Protein AF-A0A1G1EBN2-F1 (afdb_monomer_lite)

Radius of gyration: 21.03 Å; chains: 1; bounding box: 58×49×55 Å

Secondary structure (DSSP, 8-state):
-PPPHHHHHHHHHHHTTSHHHHHHHHHHHHHHHHHHHHTT-HHHHHHHHHHHHHHHHT--HHHH-TT-TTHHHHHHTHHHHHHHHHHHHHSHHHHHHHHHHHHH--BHHHHHHHHHHHHHHGGGSTT--THHHHHHHHHHHHHHHTGGGSBS-HHHHHHHHHHHHHHHHHTT-HHHHHTT---HHHHHHHHSHHHHHH-PPPHHHHHHHHHHHHHHHHHT---HHHHGGGGT-SHHHHHHHHHTTTHHHHHHHHTHHHHHHHHHHHHHHH--SHHHHHHHHHHHHHHHHHHHHHHHSPP--TT---TTTS-HHHHTTSSSSS--

pLDDT: mean 85.28, std 15.58, range [31.72, 97.62]

Sequence (324 aa):
MPLSLDEYYRSGHLYLESERGREEVFTLLAKELETSLKENRWRKALWVADNIYDFVKKSNLIYANFDLPNLSGLRQESDEIKKSALKFLGEKDNIKLFKKAIVRMDKASYKSRVFLILIKYLPEIEGLPLVHFTDLYLMIFNTLYFLDKTEGAEVERFDLGDMLVRASLRYDCREMCASFLSDRKLKDLLDSEEYRYRFTPYREYGSKLVKALDNMDKKNKPEVAVLTPFVFTDMLFYLIDERFEGRLRKGLIEGKEKILLHIRERVDGLFEGDDKELLKEMISFRISTRIDELAKSKPFGPGYSVAKELPFQFQNQRIENLKD

Structure (mmCIF, N/CA/C/O backbone):
data_AF-A0A1G1EBN2-F1
#
_entry.id   AF-A0A1G1EBN2-F1
#
loop_
_atom_site.group_PDB
_atom_site.id
_atom_site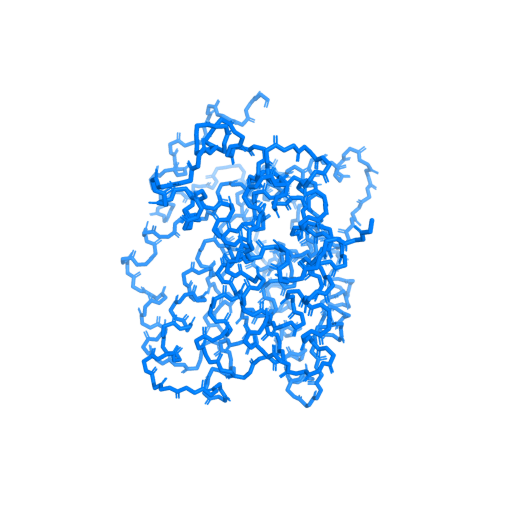.type_symbol
_atom_site.label_atom_id
_atom_site.label_alt_id
_atom_site.label_comp_id
_atom_site.label_asym_id
_atom_site.label_entity_id
_atom_site.label_seq_id
_atom_site.pdbx_PDB_ins_code
_atom_site.Cartn_x
_atom_site.Cartn_y
_atom_site.Cartn_z
_atom_site.occupancy
_atom_site.B_iso_or_equiv
_atom_site.auth_seq_id
_atom_site.auth_comp_id
_atom_site.auth_asym_id
_atom_site.auth_atom_id
_atom_site.pdbx_PDB_model_num
ATOM 1 N N . MET A 1 1 ? -13.709 -5.575 31.280 1.00 53.81 1 MET A N 1
ATOM 2 C CA . MET A 1 1 ? -13.340 -6.856 30.641 1.00 53.81 1 MET A CA 1
ATOM 3 C C . MET A 1 1 ? -13.152 -6.531 29.165 1.00 53.81 1 MET A C 1
ATOM 5 O O . MET A 1 1 ? -13.966 -5.757 28.685 1.00 53.81 1 MET A O 1
ATOM 9 N N . PRO A 1 2 ? -12.073 -6.957 28.489 1.00 76.31 2 PRO A N 1
ATOM 10 C CA . PRO A 1 2 ? -11.882 -6.611 27.078 1.00 76.31 2 PRO A CA 1
ATOM 11 C C . PRO A 1 2 ? -13.017 -7.191 26.219 1.00 76.31 2 PRO A C 1
ATOM 13 O O . PRO A 1 2 ? -13.409 -8.336 26.450 1.00 76.31 2 PRO A O 1
ATOM 16 N N . LEU A 1 3 ? -13.513 -6.404 25.256 1.00 88.19 3 LEU A N 1
ATOM 17 C CA . LEU A 1 3 ? -14.599 -6.768 24.339 1.00 88.19 3 LEU A CA 1
ATOM 18 C C . LEU A 1 3 ? -14.334 -8.127 23.670 1.00 88.19 3 LEU A C 1
ATOM 20 O O . LEU A 1 3 ? -13.266 -8.349 23.094 1.00 88.19 3 LEU A O 1
ATOM 24 N N . SER A 1 4 ? -15.304 -9.040 23.747 1.00 90.81 4 SER A N 1
ATOM 25 C CA . SER A 1 4 ? -15.231 -10.350 23.083 1.00 90.81 4 SER A CA 1
ATOM 26 C C . SER A 1 4 ? -15.837 -10.320 21.675 1.00 90.81 4 SER A C 1
ATOM 28 O O . SER A 1 4 ? -16.601 -9.419 21.337 1.00 90.81 4 SER A O 1
ATOM 30 N N . LEU A 1 5 ? -15.536 -11.326 20.846 1.00 88.75 5 LEU A N 1
ATOM 31 C CA . LEU A 1 5 ? -16.102 -11.423 19.496 1.00 88.75 5 LEU A CA 1
ATOM 32 C C . LEU A 1 5 ? -17.633 -11.606 19.513 1.00 88.75 5 LEU A C 1
ATOM 34 O O . LEU A 1 5 ? -18.336 -10.983 18.722 1.00 88.75 5 LEU A O 1
ATOM 38 N N . ASP A 1 6 ? -18.155 -12.415 20.438 1.00 88.69 6 ASP A N 1
ATOM 39 C CA . ASP A 1 6 ? -19.601 -12.623 20.594 1.00 88.69 6 ASP A CA 1
ATOM 40 C C . ASP A 1 6 ? -20.313 -11.339 21.033 1.00 88.69 6 ASP A C 1
ATOM 42 O O . ASP A 1 6 ? -21.408 -11.029 20.561 1.00 88.69 6 ASP A O 1
ATOM 46 N N . GLU A 1 7 ? -19.681 -10.575 21.922 1.00 88.25 7 GLU A N 1
ATOM 47 C CA . GLU A 1 7 ? -20.184 -9.277 22.361 1.00 88.25 7 GLU A CA 1
ATOM 48 C C . GLU A 1 7 ? -20.138 -8.257 21.223 1.00 88.25 7 GLU A C 1
ATOM 50 O O . GLU A 1 7 ? -21.136 -7.592 20.965 1.00 88.25 7 GLU A O 1
ATOM 55 N N . TYR A 1 8 ? -19.053 -8.223 20.445 1.00 89.38 8 TYR A N 1
ATOM 56 C CA . TYR A 1 8 ? -18.962 -7.389 19.250 1.00 89.38 8 TYR A CA 1
ATOM 57 C C . TYR A 1 8 ? -20.113 -7.648 18.264 1.00 89.38 8 TYR A C 1
ATOM 59 O O . TYR A 1 8 ? -20.739 -6.697 17.795 1.00 89.38 8 TYR A O 1
ATOM 67 N N . TYR A 1 9 ? -20.456 -8.910 17.985 1.00 86.44 9 TYR A N 1
ATOM 68 C CA . TYR A 1 9 ? -21.572 -9.225 17.084 1.00 86.44 9 TYR A CA 1
ATOM 69 C C . TYR A 1 9 ? -22.938 -8.779 17.616 1.00 86.44 9 TYR A C 1
ATOM 71 O O . TYR A 1 9 ? -23.820 -8.452 16.824 1.00 86.44 9 TYR A O 1
ATOM 79 N N . ARG A 1 10 ? -23.133 -8.765 18.939 1.00 84.88 10 ARG A N 1
ATOM 80 C CA . ARG A 1 10 ? -24.409 -8.378 19.561 1.00 84.88 10 ARG A CA 1
ATOM 81 C C . ARG A 1 10 ? -24.541 -6.871 19.743 1.00 84.88 10 ARG A C 1
ATOM 83 O O . ARG A 1 10 ? -25.612 -6.322 19.505 1.00 84.88 10 ARG A O 1
ATOM 90 N N . SER A 1 11 ? -23.475 -6.210 20.182 1.00 87.56 11 SER A N 1
ATOM 91 C CA . SER A 1 11 ? -23.517 -4.836 20.688 1.00 87.56 11 SER A CA 1
ATOM 92 C C . SER A 1 11 ? -22.392 -3.942 20.172 1.00 87.56 11 SER A C 1
ATOM 94 O O . SER A 1 11 ? -22.315 -2.793 20.590 1.00 87.56 11 SER A O 1
ATOM 96 N N . GLY A 1 12 ? -21.553 -4.388 19.229 1.00 86.75 12 GLY A N 1
ATOM 97 C CA . GLY A 1 12 ? -20.431 -3.593 18.706 1.00 86.75 12 GLY A CA 1
ATOM 98 C C . GLY A 1 12 ? -20.841 -2.223 18.149 1.00 86.75 12 GLY A C 1
ATOM 99 O O . GLY A 1 12 ? -20.082 -1.263 18.244 1.00 86.75 12 GLY A O 1
ATOM 100 N N . HIS A 1 13 ? -22.075 -2.098 17.658 1.00 86.44 13 HIS A N 1
ATOM 101 C CA . HIS A 1 13 ? -22.666 -0.834 17.222 1.00 86.44 13 HIS A CA 1
ATOM 102 C C . HIS A 1 13 ? -22.830 0.200 18.355 1.00 86.44 13 HIS A C 1
ATOM 104 O O . HIS A 1 13 ? -22.785 1.390 18.079 1.00 86.44 13 HIS A O 1
ATOM 110 N N . LEU A 1 14 ? -22.975 -0.213 19.618 1.00 88.25 14 LEU A N 1
ATOM 111 C CA . LEU A 1 14 ? -23.018 0.698 20.773 1.00 88.25 14 LEU A CA 1
ATOM 112 C C . LEU A 1 14 ? -21.621 1.232 21.119 1.00 88.25 14 LEU A C 1
ATOM 114 O O . LEU A 1 14 ? -21.454 2.385 21.502 1.00 88.25 14 LEU A O 1
ATOM 118 N N . TYR A 1 15 ? -20.589 0.402 20.949 1.00 91.19 15 TYR A N 1
ATOM 119 C CA . TYR A 1 15 ? -19.207 0.781 21.255 1.00 91.19 15 TYR A CA 1
ATOM 120 C C . TYR A 1 15 ? -18.692 1.872 20.312 1.00 91.19 15 TYR A C 1
ATOM 122 O O . TYR A 1 15 ? -17.930 2.744 20.721 1.00 91.19 15 TYR A O 1
ATOM 130 N N . LEU A 1 16 ? -19.131 1.861 19.054 1.00 91.00 16 LEU A N 1
ATOM 131 C CA . LEU A 1 16 ? -18.669 2.813 18.044 1.00 91.00 16 LEU A CA 1
ATOM 132 C C . LEU A 1 16 ? -19.100 4.269 18.307 1.00 91.00 16 LEU A C 1
ATOM 134 O O . LEU A 1 16 ? -18.482 5.182 17.756 1.00 91.00 16 LEU A O 1
ATOM 138 N N . GLU A 1 17 ? -20.099 4.495 19.164 1.00 89.56 17 GLU A N 1
ATOM 139 C CA . GLU A 1 17 ? -20.633 5.829 19.484 1.00 89.56 17 GLU A CA 1
ATOM 140 C C . GLU A 1 17 ? -19.744 6.660 20.413 1.00 89.56 17 GLU A C 1
ATOM 142 O O . GLU A 1 17 ? -19.990 7.845 20.613 1.00 89.56 17 GLU A O 1
ATOM 147 N N . SER A 1 18 ? -18.713 6.057 21.001 1.00 91.44 18 SER A N 1
ATOM 148 C CA . SER A 1 18 ? -17.795 6.758 21.899 1.00 91.44 18 SER A CA 1
ATOM 149 C C . SER A 1 18 ? -16.348 6.464 21.538 1.00 91.44 18 SER A C 1
ATOM 151 O O . SER A 1 18 ? -16.028 5.388 21.039 1.00 91.44 18 SER A O 1
ATOM 153 N N . GLU A 1 19 ? -15.448 7.400 21.835 1.00 93.50 19 GLU A N 1
ATOM 154 C CA . GLU A 1 19 ? -14.011 7.218 21.606 1.00 93.50 19 GLU A CA 1
ATOM 155 C C . GLU A 1 19 ? -13.473 5.970 22.318 1.00 93.50 19 GLU A C 1
ATOM 157 O O . GLU A 1 19 ? -12.873 5.105 21.682 1.00 93.50 19 GLU A O 1
ATOM 162 N N . ARG A 1 20 ? -13.783 5.815 23.610 1.00 93.88 20 ARG A N 1
ATOM 163 C CA . ARG A 1 20 ? -13.371 4.647 24.397 1.00 93.88 20 ARG A CA 1
ATOM 164 C C . ARG A 1 20 ? -13.920 3.338 23.827 1.00 93.88 20 ARG A C 1
ATOM 166 O O . ARG A 1 20 ? -13.199 2.349 23.756 1.00 93.88 20 ARG A O 1
ATOM 173 N N . GLY A 1 21 ? -15.186 3.308 23.413 1.00 94.00 21 GLY A N 1
ATOM 174 C CA . GLY A 1 21 ? -15.759 2.097 22.832 1.00 94.00 21 GLY A CA 1
ATOM 175 C C . GLY A 1 21 ? -15.137 1.756 21.473 1.00 94.00 21 GLY A C 1
ATOM 176 O O . GLY A 1 21 ? -14.858 0.586 21.206 1.00 94.00 21 GLY A O 1
ATOM 177 N N . ARG A 1 22 ? -14.812 2.761 20.647 1.00 94.19 22 ARG A N 1
ATOM 178 C CA . ARG A 1 22 ? -14.037 2.570 19.413 1.00 94.19 22 ARG A CA 1
ATOM 179 C C . ARG A 1 22 ? -12.676 1.941 19.703 1.00 94.19 22 ARG A C 1
ATOM 181 O O . ARG A 1 22 ? -12.311 0.983 19.028 1.00 94.19 22 ARG A O 1
ATOM 188 N N . GLU A 1 23 ? -11.948 2.418 20.711 1.00 95.06 23 GLU A N 1
ATOM 189 C CA . GLU A 1 23 ? -10.664 1.826 21.118 1.00 95.06 23 GLU A CA 1
ATOM 190 C C . GLU A 1 23 ? -10.797 0.343 21.494 1.00 95.06 23 GLU A C 1
ATOM 192 O O . GLU A 1 23 ? -9.965 -0.474 21.089 1.00 95.06 23 GLU A O 1
ATOM 197 N N . GLU A 1 24 ? -11.864 -0.035 22.202 1.00 95.00 24 GLU A N 1
ATOM 198 C CA . GLU A 1 24 ? -12.140 -1.438 22.540 1.00 95.00 24 GLU A CA 1
ATOM 199 C C . GLU A 1 24 ? -12.406 -2.291 21.287 1.00 95.00 24 GLU A C 1
ATOM 201 O O . GLU A 1 24 ? -11.864 -3.393 21.163 1.00 95.00 24 GLU A O 1
ATOM 206 N N . VAL A 1 25 ? -13.157 -1.761 20.313 1.00 94.69 25 VAL A N 1
ATOM 207 C CA . VAL A 1 25 ? -13.382 -2.418 19.013 1.00 94.69 25 VAL A CA 1
ATOM 208 C C . VAL A 1 25 ? -12.069 -2.604 18.251 1.00 94.69 25 VAL A C 1
ATOM 210 O O . VAL A 1 25 ? -11.772 -3.711 17.802 1.00 94.69 25 VAL A O 1
ATOM 213 N N . PHE A 1 26 ? -11.249 -1.561 18.116 1.00 95.00 26 PHE A N 1
ATOM 214 C CA . PHE A 1 26 ? -9.979 -1.655 17.3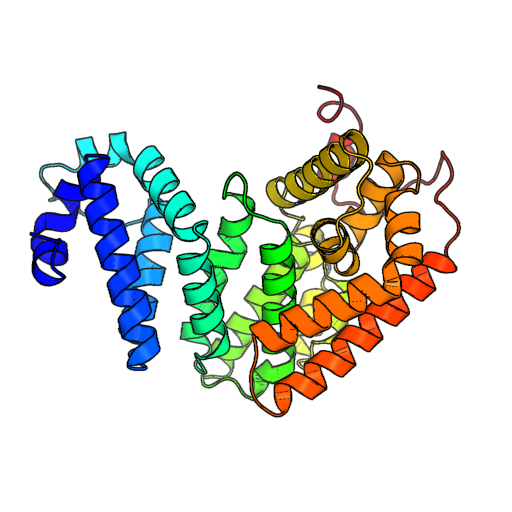88 1.00 95.00 26 PHE A CA 1
ATOM 215 C C . PHE A 1 26 ? -8.965 -2.566 18.090 1.00 95.00 26 PHE A C 1
ATOM 217 O O . PHE A 1 26 ? -8.229 -3.290 17.421 1.00 95.00 26 PHE A O 1
ATOM 224 N N . THR A 1 27 ? -8.984 -2.623 19.423 1.00 95.25 27 THR A N 1
ATOM 225 C CA . THR A 1 27 ? -8.177 -3.579 20.198 1.00 95.25 27 THR A CA 1
ATOM 226 C C . THR A 1 27 ? -8.583 -5.025 19.901 1.00 95.25 27 THR A C 1
ATOM 228 O O . THR A 1 27 ? -7.721 -5.883 19.690 1.00 95.25 27 THR A O 1
ATOM 231 N N . LEU A 1 28 ? -9.889 -5.306 19.830 1.00 95.06 28 LEU A N 1
ATOM 232 C CA . LEU A 1 28 ? -10.393 -6.618 19.421 1.00 95.06 28 LEU A CA 1
ATOM 233 C C . LEU A 1 28 ? -9.954 -6.963 17.989 1.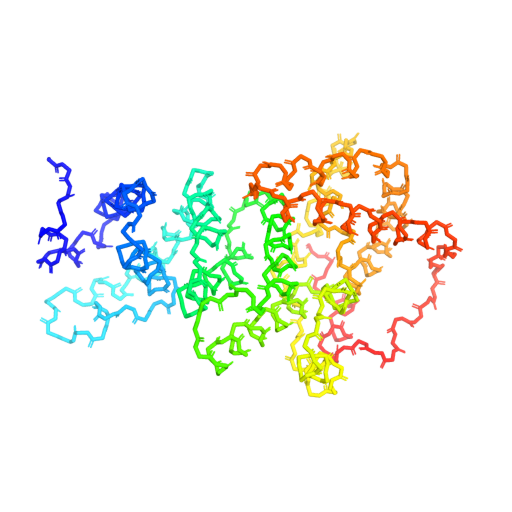00 95.06 28 LEU A C 1
ATOM 235 O O . LEU A 1 28 ? -9.473 -8.070 17.750 1.00 95.06 28 LEU A O 1
ATOM 239 N N . LEU A 1 29 ? -10.073 -6.023 17.048 1.00 94.62 29 LEU A N 1
ATOM 240 C CA . LEU A 1 29 ? -9.670 -6.229 15.653 1.00 94.62 29 LEU A CA 1
ATOM 241 C C . LEU A 1 29 ? -8.165 -6.493 15.503 1.00 94.62 29 LEU A C 1
ATOM 243 O O . LEU A 1 29 ? -7.789 -7.393 14.751 1.00 94.62 29 LEU A O 1
ATOM 247 N N . ALA A 1 30 ? -7.307 -5.770 16.236 1.00 94.69 30 ALA A N 1
ATOM 248 C CA . ALA A 1 30 ? -5.867 -6.043 16.283 1.00 94.69 30 ALA A CA 1
ATOM 249 C C . ALA A 1 30 ? -5.595 -7.480 16.742 1.00 94.69 30 ALA A C 1
ATOM 251 O O . ALA A 1 30 ? -4.877 -8.226 16.071 1.00 94.69 30 ALA A O 1
ATOM 252 N N . LYS A 1 31 ? -6.217 -7.883 17.857 1.00 94.25 31 LYS A N 1
ATOM 253 C CA . LYS A 1 31 ? -6.065 -9.224 18.427 1.00 94.25 31 LYS A CA 1
ATOM 254 C C . LYS A 1 31 ? -6.525 -10.307 17.453 1.00 94.25 31 LYS A C 1
ATOM 256 O O . LYS A 1 31 ? -5.796 -11.271 17.228 1.00 94.25 31 LYS A O 1
ATOM 261 N N . GLU A 1 32 ? -7.701 -10.154 16.844 1.00 94.12 32 GLU A N 1
ATOM 262 C CA . GLU A 1 32 ? -8.207 -11.132 15.876 1.00 94.12 32 GLU A CA 1
ATOM 263 C C . GLU A 1 32 ? -7.318 -11.205 14.631 1.00 94.12 32 GLU A C 1
ATOM 265 O O . GLU A 1 32 ? -7.063 -12.308 14.150 1.00 94.12 32 GLU A O 1
ATOM 270 N N . LEU A 1 33 ? -6.790 -10.085 14.125 1.00 93.50 33 LEU A N 1
ATOM 271 C CA . LEU A 1 33 ? -5.865 -10.091 12.988 1.00 93.50 33 LEU A CA 1
ATOM 272 C C . LEU A 1 33 ? -4.560 -10.822 13.330 1.00 93.50 33 LEU A C 1
ATOM 274 O O . LEU A 1 33 ? -4.104 -11.671 12.560 1.00 93.50 33 LEU A O 1
ATOM 278 N N . GLU A 1 34 ? -3.982 -10.534 14.496 1.00 94.62 34 GLU A N 1
ATOM 279 C CA . GLU A 1 34 ? -2.754 -11.172 14.967 1.00 94.62 34 GLU A CA 1
ATOM 280 C C . GLU A 1 34 ? -2.936 -12.685 15.161 1.00 94.62 34 GLU A C 1
ATOM 282 O O . GLU A 1 34 ? -2.150 -13.481 14.637 1.00 94.62 34 GLU A O 1
ATOM 287 N N . THR A 1 35 ? -3.995 -13.100 15.862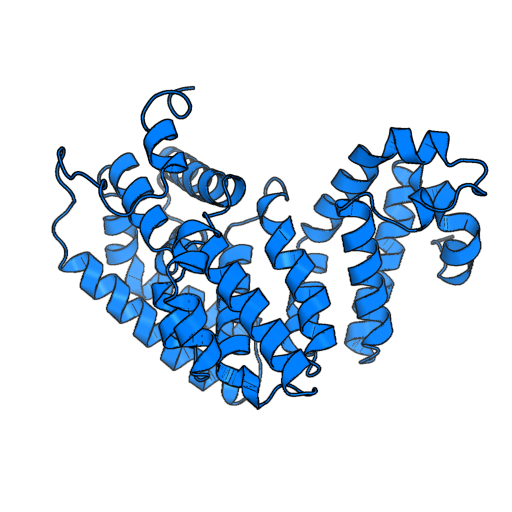 1.00 93.75 35 THR A N 1
ATOM 288 C CA . THR A 1 35 ? -4.332 -14.516 16.057 1.00 93.75 35 THR A CA 1
ATOM 289 C C . THR A 1 35 ? -4.600 -15.205 14.721 1.00 93.75 35 THR A C 1
ATOM 291 O O . THR A 1 35 ? -4.093 -16.300 14.482 1.00 93.75 35 THR A O 1
ATOM 294 N N . SER A 1 36 ? -5.321 -14.553 13.806 1.00 92.25 36 SER A N 1
ATOM 295 C CA . SER A 1 36 ? -5.616 -15.112 12.481 1.00 92.25 36 SER A CA 1
ATOM 296 C C . SER A 1 36 ? -4.359 -15.379 11.664 1.00 92.25 36 SER A C 1
ATOM 298 O O . SER A 1 36 ? -4.279 -16.401 10.986 1.00 92.25 36 SER A O 1
ATOM 300 N N . LEU A 1 37 ? -3.369 -14.486 11.746 1.00 91.50 37 LEU A N 1
ATOM 301 C CA . LEU A 1 37 ? -2.080 -14.655 11.081 1.00 91.50 37 LEU A CA 1
ATOM 302 C C . LEU A 1 37 ? -1.255 -15.780 11.711 1.00 91.50 37 LEU A C 1
ATOM 304 O O . LEU A 1 37 ? -0.624 -16.544 10.982 1.00 91.50 37 LEU A O 1
ATOM 308 N N . LYS A 1 38 ? -1.265 -15.906 13.041 1.00 92.56 38 LYS A N 1
ATOM 309 C CA . LYS A 1 38 ? -0.566 -16.987 13.757 1.00 92.56 38 LYS A CA 1
ATOM 310 C C . LYS A 1 38 ? -1.158 -18.365 13.448 1.00 92.56 38 LYS A C 1
ATOM 312 O O . LYS A 1 38 ? -0.416 -19.324 13.279 1.00 92.56 38 LYS A O 1
ATOM 317 N N . GLU A 1 39 ? -2.481 -18.454 13.342 1.00 93.31 39 GLU A N 1
ATOM 318 C CA . GLU A 1 39 ? -3.218 -19.715 13.176 1.00 93.31 39 GLU A CA 1
ATOM 319 C C . GLU A 1 39 ? -3.583 -20.037 11.714 1.00 93.31 39 GLU A C 1
ATOM 321 O O . GLU A 1 39 ? -4.303 -21.002 11.463 1.00 93.31 39 GLU A O 1
ATOM 326 N N . ASN A 1 40 ? -3.143 -19.227 10.743 1.00 88.19 40 ASN A N 1
ATOM 327 C CA . ASN A 1 40 ? -3.512 -19.340 9.322 1.00 88.19 40 ASN A CA 1
ATOM 328 C C . ASN A 1 40 ? -5.036 -19.327 9.067 1.00 88.19 40 ASN A C 1
ATOM 330 O O . ASN A 1 40 ? -5.547 -19.950 8.135 1.00 88.19 40 ASN A O 1
ATOM 334 N N . ARG A 1 41 ? -5.798 -18.593 9.887 1.00 90.31 41 ARG A N 1
ATOM 335 C CA . ARG A 1 41 ? -7.260 -18.457 9.764 1.00 90.31 41 ARG A CA 1
ATOM 336 C C . ARG A 1 41 ? -7.625 -17.277 8.864 1.00 90.31 41 ARG A C 1
ATOM 338 O O . ARG A 1 41 ? -8.176 -16.274 9.314 1.00 90.31 41 ARG A O 1
ATOM 345 N N . TRP A 1 42 ? -7.360 -17.405 7.565 1.00 88.88 42 TRP A N 1
ATOM 346 C CA . TRP A 1 42 ? -7.478 -16.302 6.598 1.00 88.88 42 TRP A CA 1
ATOM 347 C C . TRP A 1 42 ? -8.855 -15.636 6.541 1.00 88.88 42 TRP A C 1
ATOM 349 O O . TRP A 1 42 ? -8.934 -14.419 6.413 1.00 88.88 42 TRP A O 1
ATOM 359 N N . ARG A 1 43 ? -9.946 -16.393 6.718 1.00 87.88 43 ARG A N 1
ATOM 360 C CA . ARG A 1 43 ? -11.308 -15.826 6.745 1.00 87.88 43 ARG A CA 1
ATOM 361 C C . ARG A 1 43 ? -11.507 -14.797 7.859 1.00 87.88 43 ARG A C 1
ATOM 363 O O . ARG A 1 43 ? -12.215 -13.820 7.653 1.00 87.88 43 ARG A O 1
ATOM 370 N N . LYS A 1 44 ? -10.874 -14.995 9.016 1.00 87.38 44 LYS A N 1
ATOM 371 C CA . LYS A 1 44 ? -10.946 -14.044 10.129 1.00 87.38 44 LYS A CA 1
ATOM 372 C C . LYS A 1 44 ? -10.093 -12.798 9.870 1.00 87.38 44 LYS A C 1
ATOM 374 O O . LYS A 1 44 ? -10.545 -11.693 10.141 1.00 87.38 44 LYS A O 1
ATOM 379 N N . ALA A 1 45 ? -8.914 -12.955 9.263 1.00 89.44 45 ALA A N 1
ATOM 380 C CA . ALA A 1 45 ? -8.113 -11.811 8.816 1.00 89.44 45 ALA A CA 1
ATOM 381 C C . ALA A 1 45 ? -8.872 -10.958 7.780 1.00 89.44 45 ALA A C 1
ATOM 383 O O . ALA A 1 45 ? -8.845 -9.732 7.852 1.00 89.44 45 ALA A O 1
ATOM 384 N N . LEU A 1 46 ? -9.601 -11.602 6.859 1.00 91.31 46 LEU A N 1
ATOM 385 C CA . LEU A 1 46 ? -10.477 -10.909 5.910 1.00 91.31 46 LEU A CA 1
ATOM 386 C C . LEU A 1 46 ? -11.627 -10.195 6.605 1.00 91.31 46 LEU A C 1
ATOM 388 O O . LEU A 1 46 ? -11.909 -9.060 6.261 1.00 91.31 46 LEU A O 1
ATOM 392 N N . TRP A 1 47 ? -12.253 -10.818 7.601 1.00 91.62 47 TRP A N 1
ATOM 393 C CA . TRP A 1 47 ? -13.291 -10.155 8.386 1.00 91.62 47 TRP A CA 1
ATOM 394 C C . TRP A 1 47 ? -12.773 -8.871 9.056 1.00 91.62 47 TRP A C 1
ATOM 396 O O . TRP A 1 47 ? -13.464 -7.855 9.027 1.00 91.62 47 TRP A O 1
ATOM 406 N N . VAL A 1 48 ? -11.544 -8.865 9.589 1.00 92.38 48 VAL A N 1
ATOM 407 C CA . VAL A 1 48 ? -10.933 -7.625 10.107 1.00 92.38 48 VAL A CA 1
ATOM 408 C C . VAL A 1 48 ? -10.764 -6.598 8.988 1.00 92.38 48 VAL A C 1
ATOM 410 O O . VAL A 1 48 ? -11.171 -5.449 9.145 1.00 92.38 48 VAL A O 1
ATOM 413 N N . ALA A 1 49 ? -10.197 -7.010 7.853 1.00 91.44 49 ALA A N 1
ATOM 414 C CA . ALA A 1 49 ? -10.008 -6.150 6.689 1.00 91.44 49 ALA A CA 1
ATOM 415 C C . ALA A 1 49 ? -11.338 -5.518 6.227 1.00 91.44 49 ALA A C 1
ATOM 417 O O . ALA A 1 49 ? -11.415 -4.306 6.034 1.00 91.44 49 ALA A O 1
ATOM 418 N N . ASP A 1 50 ? -12.400 -6.312 6.145 1.00 90.06 50 ASP A N 1
ATOM 419 C CA . ASP A 1 50 ? -13.733 -5.871 5.743 1.00 90.06 50 ASP A CA 1
ATOM 420 C C . ASP A 1 50 ? -14.313 -4.836 6.701 1.00 90.06 50 ASP A C 1
ATOM 422 O O . ASP A 1 50 ? -14.799 -3.802 6.254 1.00 90.06 50 ASP A O 1
ATOM 426 N N . ASN A 1 51 ? -14.188 -5.059 8.012 1.00 90.94 51 ASN A N 1
ATOM 427 C CA . ASN A 1 51 ? -14.633 -4.085 9.006 1.00 90.94 51 ASN A CA 1
ATOM 428 C C . ASN A 1 51 ? -13.891 -2.755 8.871 1.00 90.94 51 ASN A C 1
ATOM 430 O O . ASN A 1 51 ? -14.519 -1.697 8.884 1.00 90.94 51 ASN A O 1
ATOM 434 N N . ILE A 1 52 ? -12.566 -2.790 8.690 1.00 92.50 52 ILE A N 1
ATOM 435 C CA . ILE A 1 52 ? -11.779 -1.572 8.463 1.00 92.50 52 ILE A CA 1
ATOM 436 C C . ILE A 1 52 ? -12.214 -0.876 7.172 1.00 92.50 52 ILE A C 1
ATOM 438 O O . ILE A 1 52 ? -12.448 0.332 7.184 1.00 92.50 52 ILE A O 1
ATOM 442 N N . TYR A 1 53 ? -12.369 -1.617 6.073 1.00 90.94 53 TYR A N 1
ATOM 443 C CA . TYR A 1 53 ? -12.856 -1.068 4.808 1.00 90.94 53 TYR A CA 1
ATOM 444 C C . TYR A 1 53 ? -14.211 -0.370 4.985 1.00 90.94 53 TYR A C 1
ATOM 446 O O . TYR A 1 53 ? -14.393 0.767 4.544 1.00 90.94 53 TYR A O 1
ATOM 454 N N . ASP A 1 54 ? -15.135 -1.024 5.679 1.00 88.31 54 ASP A N 1
ATOM 455 C CA . ASP A 1 54 ? -16.488 -0.541 5.912 1.00 88.31 54 ASP A CA 1
ATOM 456 C C . ASP A 1 54 ? -16.542 0.695 6.814 1.00 88.31 54 ASP A C 1
ATOM 458 O O . ASP A 1 54 ? -17.310 1.624 6.538 1.00 88.31 54 ASP A O 1
ATOM 462 N N . PHE A 1 55 ? -15.708 0.747 7.857 1.00 91.31 55 PHE A N 1
ATOM 463 C CA . PHE A 1 55 ? -15.563 1.933 8.700 1.00 91.31 55 PHE A CA 1
ATOM 464 C C . PHE A 1 55 ? -15.015 3.118 7.909 1.00 91.31 55 PHE A C 1
ATOM 466 O O . PHE A 1 55 ? -15.569 4.213 7.987 1.00 91.31 55 PHE A O 1
ATOM 473 N N . VAL A 1 56 ? -13.976 2.909 7.097 1.00 89.69 56 VAL A N 1
ATOM 474 C CA . VAL A 1 56 ? -13.351 4.005 6.345 1.00 89.69 56 VAL A CA 1
ATOM 475 C C . VAL A 1 56 ? -14.236 4.484 5.187 1.00 89.69 56 VAL A C 1
ATOM 477 O O . VAL A 1 56 ? -14.294 5.682 4.901 1.00 89.69 56 VAL A O 1
ATOM 480 N N . LYS A 1 57 ? -14.963 3.580 4.520 1.00 86.62 57 LYS A N 1
ATOM 481 C CA . LYS A 1 57 ? -15.900 3.921 3.435 1.00 86.62 57 LYS A CA 1
ATOM 482 C C . LYS A 1 57 ? -17.219 4.513 3.940 1.00 86.62 57 LYS A C 1
ATOM 484 O O . LYS A 1 57 ? -17.975 5.046 3.130 1.00 86.62 57 LYS A O 1
ATOM 489 N N . LYS A 1 58 ? -17.495 4.427 5.246 1.00 79.75 58 LYS A N 1
ATOM 490 C CA . LYS A 1 58 ? -18.809 4.726 5.839 1.00 79.75 58 LYS A CA 1
ATOM 491 C C . LYS A 1 58 ? -19.932 3.882 5.215 1.00 79.75 58 LYS A C 1
ATOM 493 O O . LYS A 1 58 ? -21.069 4.330 5.110 1.00 79.75 58 LYS A O 1
ATOM 498 N N . SER A 1 59 ? -19.602 2.668 4.765 1.00 69.50 59 SER A N 1
ATOM 499 C CA . SER A 1 59 ? -20.539 1.737 4.116 1.00 69.50 59 SER A CA 1
ATOM 500 C C . SER A 1 59 ? -20.866 0.515 4.961 1.00 69.50 59 SER A C 1
ATOM 502 O O . SER A 1 59 ? -21.471 -0.417 4.440 1.00 69.50 59 SER A O 1
ATOM 504 N N . ASN A 1 60 ? -20.446 0.497 6.229 1.00 62.81 60 ASN A N 1
ATOM 505 C CA . ASN A 1 60 ? -20.709 -0.619 7.128 1.00 62.81 60 ASN A CA 1
ATOM 506 C C . ASN A 1 60 ? -22.198 -0.997 7.116 1.00 62.81 60 ASN A C 1
ATOM 508 O O . ASN A 1 60 ? -23.065 -0.120 7.132 1.00 62.81 60 ASN A O 1
ATOM 512 N N . LEU A 1 61 ? -22.486 -2.300 7.138 1.00 55.34 61 LEU A N 1
ATOM 513 C CA . LEU A 1 61 ? -23.820 -2.848 7.399 1.00 55.34 61 LEU A CA 1
ATOM 514 C C . LEU A 1 61 ? -24.458 -2.228 8.653 1.00 55.34 61 LEU A C 1
ATOM 516 O O . LEU A 1 61 ? -25.666 -2.029 8.680 1.00 55.34 61 LEU A O 1
ATOM 520 N N . ILE A 1 62 ? -23.652 -1.825 9.639 1.00 58.53 62 ILE A N 1
ATOM 521 C CA . ILE A 1 62 ? -24.076 -1.055 10.818 1.00 58.53 62 ILE A CA 1
ATOM 522 C C . ILE A 1 62 ? -24.749 0.288 10.440 1.00 58.53 62 ILE A C 1
ATOM 524 O O . ILE A 1 62 ? -25.635 0.743 11.148 1.00 58.53 62 ILE A O 1
ATOM 528 N N . TYR A 1 63 ? -24.413 0.921 9.314 1.00 53.97 63 TYR A N 1
ATOM 529 C CA . TYR A 1 63 ? -25.087 2.144 8.839 1.00 53.97 63 TYR A CA 1
ATOM 530 C C . TYR A 1 63 ? -26.257 1.883 7.881 1.00 53.97 63 TYR A C 1
ATOM 532 O O . TYR A 1 63 ? -27.078 2.779 7.652 1.00 53.97 63 TYR A O 1
ATOM 540 N N . ALA A 1 64 ? -26.310 0.684 7.295 1.00 53.44 64 ALA A N 1
ATOM 541 C CA . ALA A 1 64 ? -27.374 0.248 6.391 1.00 53.44 64 ALA A CA 1
ATOM 542 C C . ALA A 1 64 ? -28.506 -0.498 7.119 1.00 53.44 64 ALA A C 1
ATOM 544 O O . ALA A 1 64 ? -29.594 -0.638 6.566 1.00 53.44 64 ALA A O 1
ATOM 545 N N . ASN A 1 65 ? -28.268 -0.958 8.351 1.00 63.69 65 ASN A N 1
ATOM 546 C CA . ASN A 1 65 ? -29.281 -1.582 9.186 1.00 63.69 65 ASN A CA 1
ATOM 547 C C . ASN A 1 65 ? -30.139 -0.508 9.871 1.00 63.69 65 ASN A C 1
ATOM 549 O O . ASN A 1 65 ? -29.764 0.052 10.903 1.00 63.69 65 ASN A O 1
ATOM 553 N N . PHE A 1 66 ? -31.296 -0.224 9.273 1.00 60.94 66 PHE A N 1
ATOM 554 C CA . PHE A 1 66 ? -32.262 0.750 9.783 1.00 60.94 66 PHE A CA 1
ATOM 555 C C . PHE A 1 66 ? -32.899 0.349 11.120 1.00 60.94 66 PHE A C 1
ATOM 557 O O . PHE A 1 66 ? -33.453 1.216 11.792 1.00 60.94 66 PHE A O 1
ATOM 564 N N . ASP A 1 67 ? -32.769 -0.916 11.529 1.00 69.94 67 ASP A N 1
ATOM 565 C CA . ASP A 1 67 ? -33.352 -1.433 12.770 1.00 69.94 67 ASP A CA 1
ATOM 566 C C . ASP A 1 67 ? -32.458 -1.195 13.999 1.00 69.94 67 ASP A C 1
ATOM 568 O O . ASP A 1 67 ? -32.834 -1.544 15.120 1.00 69.94 67 ASP A O 1
ATOM 572 N N . LEU A 1 68 ? -31.268 -0.605 13.825 1.00 77.19 68 LEU A N 1
ATOM 573 C CA . LEU A 1 68 ? -30.405 -0.277 14.955 1.00 77.19 68 LEU A CA 1
ATOM 574 C C . LEU A 1 68 ? -30.946 0.940 15.721 1.00 77.19 68 LEU A C 1
ATOM 576 O O . LEU A 1 68 ? -31.069 2.025 15.145 1.00 77.19 68 LEU A O 1
ATOM 580 N N . PRO A 1 69 ? -31.195 0.812 17.038 1.00 78.25 69 PRO A N 1
ATOM 581 C CA . PRO A 1 69 ? -31.823 1.870 17.829 1.00 78.25 69 PRO A CA 1
ATOM 582 C C . PRO A 1 69 ? -30.960 3.136 17.931 1.00 78.25 69 PRO A C 1
ATOM 584 O O . PRO A 1 69 ? -31.476 4.218 18.198 1.00 78.25 69 PRO A O 1
ATOM 587 N N . ASN A 1 70 ? -29.653 3.018 17.692 1.00 82.12 70 ASN A N 1
ATOM 588 C CA . ASN A 1 70 ? -28.672 4.088 17.825 1.00 82.12 70 ASN A CA 1
ATOM 589 C C . ASN A 1 70 ? -28.113 4.581 16.470 1.00 82.12 70 ASN A C 1
ATOM 591 O O . ASN A 1 70 ? -27.106 5.285 16.410 1.00 82.12 70 ASN A O 1
ATOM 595 N N . LEU A 1 71 ? -28.781 4.258 15.354 1.00 82.75 71 LEU A N 1
ATOM 596 C CA . LEU A 1 71 ? -28.324 4.608 14.003 1.00 82.75 71 LEU A CA 1
ATOM 597 C C . LEU A 1 71 ? -28.034 6.108 13.817 1.00 82.75 71 LEU A C 1
ATOM 599 O O . LEU A 1 71 ? -27.105 6.478 13.097 1.00 82.75 71 LEU A O 1
ATOM 603 N N . SER A 1 72 ? -28.825 6.982 14.449 1.00 82.94 72 SER A N 1
ATOM 604 C CA . SER A 1 72 ? -28.602 8.431 14.379 1.00 82.94 72 SER A CA 1
ATOM 605 C C . SER A 1 72 ? -27.275 8.839 15.024 1.00 82.94 72 SER A C 1
ATOM 607 O O . SER A 1 72 ? -26.553 9.642 14.434 1.00 82.94 72 SER A O 1
ATOM 609 N N . GLY A 1 73 ? -26.942 8.283 16.194 1.00 84.38 73 GLY A N 1
ATOM 610 C CA . GLY A 1 73 ? -25.678 8.557 16.885 1.00 84.38 73 GLY A CA 1
ATOM 611 C C . GLY A 1 73 ? -24.488 8.058 16.070 1.00 84.38 73 GLY A C 1
ATOM 612 O O . GLY A 1 73 ? -23.559 8.807 15.785 1.00 84.38 73 GLY A O 1
ATOM 613 N N . LEU A 1 74 ? -24.588 6.843 15.532 1.00 85.81 74 LEU A N 1
ATOM 614 C CA . LEU A 1 74 ? -23.585 6.288 14.620 1.00 85.81 74 LEU A CA 1
ATOM 615 C C . LEU A 1 74 ? -23.338 7.162 13.384 1.00 85.81 74 LEU A C 1
ATOM 617 O O . LEU A 1 74 ? -22.191 7.388 13.003 1.00 85.81 74 LEU A O 1
ATOM 621 N N . ARG A 1 75 ? -24.395 7.679 12.743 1.00 84.00 75 ARG A N 1
ATOM 622 C CA . ARG A 1 75 ? -24.247 8.571 11.580 1.00 84.00 75 ARG A CA 1
ATOM 623 C C . ARG A 1 75 ? -23.527 9.871 11.940 1.00 84.00 75 ARG A C 1
ATOM 625 O O . ARG A 1 75 ? -22.702 10.326 11.143 1.00 84.00 75 ARG A O 1
ATOM 632 N N . GLN A 1 76 ? -23.806 10.429 13.119 1.00 87.69 76 GLN A N 1
ATOM 633 C CA . GLN A 1 76 ? -23.107 11.608 13.641 1.00 87.69 76 GLN A CA 1
ATOM 634 C C . GLN A 1 76 ? -21.618 11.313 13.883 1.00 87.69 76 GLN A C 1
ATOM 636 O O . GLN A 1 76 ? -20.770 12.111 13.498 1.00 87.69 76 GLN A O 1
ATOM 641 N N . GLU A 1 77 ? -21.294 10.125 14.392 1.00 90.00 77 GLU A N 1
ATOM 642 C CA . GLU A 1 77 ? -19.919 9.685 14.669 1.00 90.00 77 GLU A CA 1
ATOM 643 C C . GLU A 1 77 ? -19.169 9.137 13.438 1.00 90.00 77 GLU A C 1
ATOM 645 O O . GLU A 1 77 ? -18.014 8.726 13.544 1.00 90.00 77 GLU A O 1
ATOM 650 N N . SER A 1 78 ? -19.780 9.116 12.247 1.00 89.31 78 SER A N 1
ATOM 651 C CA . SER A 1 78 ? -19.212 8.428 11.072 1.00 89.31 78 SER A CA 1
ATOM 652 C C . SER A 1 78 ? -17.825 8.934 10.652 1.00 89.31 78 SER A C 1
ATOM 654 O O . SER A 1 78 ? -16.995 8.151 10.182 1.00 89.31 78 SER A O 1
ATOM 656 N N . ASP A 1 79 ? -17.555 10.232 10.812 1.00 91.31 79 ASP A N 1
ATOM 657 C CA . ASP A 1 79 ? -16.237 10.818 10.549 1.00 91.31 79 ASP A CA 1
ATOM 658 C C . ASP A 1 79 ? -15.206 10.415 11.599 1.00 91.31 79 ASP A C 1
ATOM 660 O O . ASP A 1 79 ? -14.075 10.081 11.245 1.00 91.31 79 ASP A O 1
ATOM 664 N N . GLU A 1 80 ? -15.594 10.375 12.871 1.00 93.81 80 GLU A N 1
ATOM 665 C CA . GLU A 1 80 ? -14.709 9.941 13.951 1.00 93.81 80 GLU A CA 1
ATOM 666 C C . GLU A 1 80 ? -14.401 8.447 13.850 1.00 93.81 80 GLU A C 1
ATOM 668 O O . GLU A 1 80 ? -13.249 8.043 13.988 1.00 93.81 80 GLU A O 1
ATOM 673 N N . ILE A 1 81 ? -15.380 7.623 13.474 1.00 93.12 81 ILE A N 1
ATOM 674 C CA . ILE A 1 81 ? -15.177 6.195 13.197 1.00 93.12 81 ILE A CA 1
ATOM 675 C C . ILE A 1 81 ? -14.200 6.004 12.029 1.00 93.12 81 ILE A C 1
ATOM 677 O O . ILE A 1 81 ? -13.267 5.202 12.134 1.00 93.12 81 ILE A O 1
ATOM 681 N N . LYS A 1 82 ? -14.351 6.775 10.940 1.00 93.75 82 LYS A N 1
ATOM 682 C CA . LYS A 1 82 ? -13.393 6.774 9.824 1.00 93.75 82 LYS A CA 1
ATOM 683 C C . LYS A 1 82 ? -11.990 7.169 10.298 1.00 93.75 82 LYS A C 1
ATOM 685 O O . LYS A 1 82 ? -11.027 6.477 9.965 1.00 93.75 82 LYS A O 1
ATOM 690 N N . LYS A 1 83 ? -11.858 8.251 11.074 1.00 94.56 83 LYS A N 1
ATOM 691 C CA . LYS A 1 83 ? -10.569 8.707 11.623 1.00 94.56 83 LYS A CA 1
ATOM 692 C C . LYS A 1 83 ? -9.930 7.643 12.512 1.00 94.56 83 LYS A C 1
ATOM 694 O O . LYS A 1 83 ? -8.750 7.352 12.338 1.00 94.56 83 LYS A O 1
ATOM 699 N N . SER A 1 84 ? -10.691 7.019 13.411 1.00 95.69 84 SER A N 1
ATOM 700 C CA . SER A 1 84 ? -10.192 5.944 14.272 1.00 95.69 84 SER A CA 1
ATOM 701 C C . SER A 1 84 ? -9.759 4.716 13.464 1.00 95.69 84 SER A C 1
ATOM 703 O O . SER A 1 84 ? -8.711 4.147 13.756 1.00 95.69 84 SER A O 1
ATOM 705 N N . ALA A 1 85 ? -10.484 4.348 12.403 1.00 94.81 85 ALA A N 1
ATOM 706 C CA . ALA A 1 85 ? -10.096 3.243 11.525 1.00 94.81 85 ALA A CA 1
ATOM 707 C C . ALA A 1 85 ? -8.818 3.542 10.720 1.00 94.81 85 ALA A C 1
ATOM 709 O O . ALA A 1 85 ? -7.957 2.672 10.583 1.00 94.81 85 ALA A O 1
ATOM 710 N N . LEU A 1 86 ? -8.652 4.777 10.230 1.00 95.56 86 LEU A N 1
ATOM 711 C CA . LEU A 1 86 ? -7.411 5.218 9.583 1.00 95.56 86 LEU A CA 1
ATOM 712 C C . LEU A 1 86 ? -6.238 5.267 10.573 1.00 95.56 86 LEU A C 1
ATOM 714 O O . LEU A 1 86 ? -5.139 4.838 10.224 1.00 95.56 86 LEU A O 1
ATOM 718 N N . LYS A 1 87 ? -6.467 5.734 11.809 1.00 95.44 87 LYS A N 1
ATOM 719 C CA . LYS A 1 87 ? -5.474 5.712 12.896 1.00 95.44 87 LYS A CA 1
ATOM 720 C C . LYS A 1 87 ? -5.036 4.280 13.195 1.00 95.44 87 LYS A C 1
ATOM 722 O O . LYS A 1 87 ? -3.843 4.002 13.143 1.00 95.44 87 LYS A O 1
ATOM 727 N N . PHE A 1 88 ? -5.988 3.369 13.398 1.00 95.19 88 PHE A N 1
ATOM 728 C CA . PHE A 1 88 ? -5.730 1.942 13.587 1.00 95.19 88 PHE A CA 1
ATOM 729 C C . PHE A 1 88 ? -4.886 1.360 12.449 1.00 95.19 88 PHE A C 1
ATOM 731 O O . PHE A 1 88 ? -3.883 0.697 12.704 1.00 95.19 88 PHE A O 1
ATOM 738 N N . LEU A 1 89 ? -5.252 1.637 11.192 1.00 94.12 89 LEU A N 1
ATOM 739 C CA . LEU A 1 89 ? -4.499 1.170 10.029 1.00 94.12 89 LEU A CA 1
ATOM 740 C C . LEU A 1 89 ? -3.087 1.774 9.969 1.00 94.12 89 LEU A C 1
ATOM 742 O O . LEU A 1 89 ? -2.173 1.120 9.477 1.00 94.12 89 LEU A O 1
ATOM 746 N N . GLY A 1 90 ? -2.910 3.008 10.447 1.00 92.25 90 GLY A N 1
ATOM 747 C CA . GLY A 1 90 ? -1.639 3.735 10.467 1.00 92.25 90 GLY A CA 1
ATOM 748 C C . GLY A 1 90 ? -0.680 3.322 11.580 1.00 92.25 90 GLY A C 1
ATOM 749 O O . GLY A 1 90 ? 0.515 3.615 11.496 1.00 92.25 90 GLY A O 1
ATOM 750 N N . GLU A 1 91 ? -1.165 2.629 12.609 1.00 94.12 91 GLU A N 1
ATOM 751 C CA . GLU A 1 91 ? -0.327 2.135 13.695 1.00 94.12 91 GLU A CA 1
ATOM 752 C C . GLU A 1 91 ? 0.698 1.118 13.183 1.00 94.12 91 GLU A C 1
ATOM 754 O O . GLU A 1 91 ? 0.392 0.192 12.425 1.00 94.12 91 GLU A O 1
ATOM 759 N N . LYS A 1 92 ? 1.949 1.297 13.625 1.00 86.19 92 LYS A N 1
ATOM 760 C CA . LYS A 1 92 ? 3.127 0.576 13.121 1.00 86.19 92 LYS A CA 1
ATOM 761 C C . LYS A 1 92 ? 2.967 -0.942 13.151 1.00 86.19 92 LYS A C 1
ATOM 763 O O . LYS A 1 92 ? 3.476 -1.612 12.251 1.00 86.19 92 LYS A O 1
ATOM 768 N N . ASP A 1 93 ? 2.314 -1.484 14.170 1.00 90.75 93 ASP A N 1
ATOM 769 C CA . ASP A 1 93 ? 2.157 -2.928 14.311 1.00 90.75 93 ASP A CA 1
ATOM 770 C C . ASP A 1 93 ? 0.991 -3.448 13.467 1.00 90.75 93 ASP A C 1
ATOM 772 O O . ASP A 1 93 ? 1.166 -4.423 12.737 1.00 90.75 93 ASP A O 1
ATOM 776 N N . ASN A 1 94 ? -0.131 -2.728 13.413 1.00 92.31 94 ASN A N 1
ATOM 777 C CA . ASN A 1 94 ? -1.291 -3.122 12.612 1.00 92.31 94 ASN A CA 1
ATOM 778 C C . ASN A 1 94 ? -0.978 -3.105 11.113 1.00 92.31 94 ASN A C 1
ATOM 780 O O . ASN A 1 94 ? -1.218 -4.092 10.418 1.00 92.31 94 ASN A O 1
ATOM 784 N N . ILE A 1 95 ? -0.345 -2.046 10.599 1.00 93.94 95 ILE A N 1
ATOM 785 C CA . ILE A 1 95 ? 0.027 -1.980 9.178 1.00 93.94 95 ILE A CA 1
ATOM 786 C C . ILE A 1 95 ? 0.984 -3.107 8.768 1.00 93.94 95 ILE A C 1
ATOM 788 O O . ILE A 1 95 ? 0.921 -3.598 7.640 1.00 93.94 95 ILE A O 1
ATOM 792 N N . LYS A 1 96 ? 1.863 -3.557 9.675 1.00 93.19 96 LYS A N 1
ATOM 793 C CA . LYS A 1 96 ? 2.720 -4.726 9.433 1.00 93.19 96 LYS A CA 1
ATOM 794 C C . LYS A 1 96 ? 1.902 -6.008 9.351 1.00 93.19 96 LYS A C 1
ATOM 796 O O . LYS A 1 96 ? 2.220 -6.850 8.517 1.00 93.19 96 LYS A O 1
ATOM 801 N N . LEU A 1 97 ? 0.869 -6.165 10.179 1.00 93.38 97 LEU A N 1
ATOM 802 C CA . LEU A 1 97 ? -0.027 -7.320 10.107 1.00 93.38 97 LEU A CA 1
ATOM 803 C C . LEU A 1 97 ? -0.758 -7.371 8.756 1.00 93.38 97 LEU A C 1
ATOM 805 O O . LEU A 1 97 ? -0.767 -8.422 8.121 1.00 93.38 97 LEU A O 1
ATOM 809 N N . PHE A 1 98 ? -1.270 -6.240 8.256 1.00 94.44 98 PHE A N 1
ATOM 810 C CA . PHE A 1 98 ? -1.888 -6.167 6.921 1.00 94.44 98 PHE A CA 1
ATOM 811 C C . PHE A 1 98 ? -0.911 -6.534 5.794 1.00 94.44 98 PHE A C 1
ATOM 813 O O . PHE A 1 98 ? -1.255 -7.312 4.906 1.00 94.44 98 PHE A O 1
ATOM 820 N N . LYS A 1 99 ? 0.330 -6.036 5.849 1.00 95.19 99 LYS A N 1
ATOM 821 C CA . LYS A 1 99 ? 1.384 -6.400 4.884 1.00 95.19 99 LYS A CA 1
ATOM 822 C C . LYS A 1 99 ? 1.700 -7.894 4.918 1.00 95.19 99 LYS A C 1
ATOM 824 O O . LYS A 1 99 ? 1.715 -8.545 3.879 1.00 95.19 99 LYS A O 1
ATOM 829 N N . LYS A 1 100 ? 1.875 -8.459 6.118 1.00 92.75 100 LYS A N 1
ATOM 830 C CA . LYS A 1 100 ? 2.080 -9.904 6.305 1.00 92.75 100 LYS A CA 1
ATOM 831 C C . LYS A 1 100 ? 0.908 -10.720 5.762 1.00 92.75 100 LYS A C 1
ATOM 833 O O . LYS A 1 100 ? 1.137 -11.768 5.170 1.00 92.75 100 LYS A O 1
ATOM 838 N N . ALA A 1 101 ? -0.326 -10.250 5.943 1.00 92.62 101 ALA A N 1
ATOM 839 C CA . ALA A 1 101 ? -1.509 -10.907 5.396 1.00 92.62 101 ALA A CA 1
ATOM 840 C C . ALA A 1 101 ? -1.468 -10.956 3.862 1.00 92.62 101 ALA A C 1
ATOM 842 O O . ALA A 1 101 ? -1.661 -12.024 3.293 1.00 92.62 101 ALA A O 1
ATOM 843 N N . ILE A 1 102 ? -1.143 -9.842 3.196 1.00 93.62 102 ILE A N 1
ATOM 844 C CA . ILE A 1 102 ? -1.020 -9.784 1.730 1.00 93.62 102 ILE A CA 1
ATOM 845 C C . ILE A 1 102 ? 0.024 -10.775 1.214 1.00 93.62 102 ILE A C 1
ATOM 847 O O . ILE A 1 102 ? -0.251 -11.531 0.280 1.00 93.62 102 ILE A O 1
ATOM 851 N N . VAL A 1 103 ? 1.212 -10.777 1.822 1.00 91.75 103 VAL A N 1
ATOM 852 C CA . VAL A 1 103 ? 2.319 -11.631 1.375 1.00 91.75 103 VAL A CA 1
ATOM 853 C C . VAL A 1 103 ? 1.980 -13.111 1.555 1.00 91.75 103 VAL A C 1
ATOM 855 O O . VAL A 1 103 ? 2.204 -13.889 0.636 1.00 91.75 103 VAL A O 1
ATOM 858 N N . ARG A 1 104 ? 1.384 -13.493 2.692 1.00 89.69 104 ARG A N 1
ATOM 859 C CA . ARG A 1 104 ? 1.138 -14.902 3.052 1.00 89.69 104 ARG A CA 1
ATOM 860 C C . ARG A 1 104 ? -0.159 -15.505 2.508 1.00 89.69 104 ARG A C 1
ATOM 862 O O . ARG A 1 104 ? -0.330 -16.715 2.587 1.00 89.69 104 ARG A O 1
ATOM 869 N N . MET A 1 105 ? -1.114 -14.696 2.055 1.00 90.50 105 MET A N 1
ATOM 870 C CA . MET A 1 105 ? -2.351 -15.213 1.462 1.00 90.50 105 MET A CA 1
ATOM 871 C C . MET A 1 105 ? -2.094 -15.639 0.024 1.00 90.50 105 MET A C 1
ATOM 873 O O . MET A 1 105 ? -1.727 -14.785 -0.765 1.00 90.50 105 MET A O 1
ATOM 877 N N . ASP A 1 106 ? -2.388 -16.883 -0.346 1.00 89.00 106 ASP A N 1
ATOM 878 C CA . ASP A 1 106 ? -2.182 -17.346 -1.729 1.00 89.00 106 ASP A CA 1
ATOM 879 C C . ASP A 1 106 ? -3.395 -17.120 -2.635 1.00 89.00 106 ASP A C 1
ATOM 881 O O . ASP A 1 106 ? -3.255 -17.074 -3.851 1.00 89.00 106 ASP A O 1
ATOM 885 N N . LYS A 1 107 ? -4.593 -16.928 -2.067 1.00 94.38 107 LYS A N 1
ATOM 886 C CA . LYS A 1 107 ? -5.831 -16.755 -2.843 1.00 94.38 107 LYS A CA 1
ATOM 887 C C . LYS A 1 107 ? -5.987 -15.346 -3.402 1.00 94.38 107 LYS A C 1
ATOM 889 O O . LYS A 1 107 ? -6.013 -14.378 -2.638 1.00 94.38 107 LYS A O 1
ATOM 894 N N . ALA A 1 108 ? -6.218 -15.241 -4.709 1.00 95.44 108 ALA A N 1
ATOM 895 C CA . ALA A 1 108 ? -6.353 -13.982 -5.440 1.00 95.44 108 ALA A CA 1
ATOM 896 C C . ALA A 1 108 ? -7.474 -13.094 -4.883 1.00 95.44 108 ALA A C 1
ATOM 898 O O . ALA A 1 108 ? -7.258 -11.911 -4.605 1.00 95.44 108 ALA A O 1
ATOM 899 N N . SER A 1 109 ? -8.653 -13.668 -4.627 1.00 93.94 109 SER A N 1
ATOM 900 C CA . SER A 1 109 ? -9.786 -12.938 -4.046 1.00 93.94 109 SER A CA 1
ATOM 901 C C . SER A 1 109 ? -9.507 -12.447 -2.623 1.00 93.94 109 SER A C 1
ATOM 903 O O . SER A 1 109 ? -9.985 -11.385 -2.230 1.00 93.94 109 SER A O 1
ATOM 905 N N . TYR A 1 110 ? -8.687 -13.162 -1.850 1.00 94.06 110 TYR A N 1
ATOM 906 C CA . TYR A 1 110 ? -8.328 -12.762 -0.487 1.00 94.06 110 TYR A CA 1
ATOM 907 C C . TYR A 1 110 ? -7.291 -11.640 -0.506 1.00 94.06 110 TYR A C 1
ATOM 909 O O . TYR A 1 110 ? -7.523 -10.592 0.101 1.00 94.06 110 TYR A O 1
ATOM 917 N N . LYS A 1 111 ? -6.206 -11.817 -1.277 1.00 94.94 111 LYS A N 1
ATOM 918 C CA . LYS A 1 111 ? -5.197 -10.774 -1.512 1.00 94.94 111 LYS A CA 1
ATOM 919 C C . LYS A 1 111 ? -5.861 -9.479 -1.980 1.00 94.94 111 LYS A C 1
ATOM 921 O O . LYS A 1 111 ? -5.565 -8.426 -1.424 1.00 94.94 111 LYS A O 1
ATOM 926 N N . SER A 1 112 ? -6.799 -9.561 -2.929 1.00 94.88 112 SER A N 1
ATOM 927 C CA . SER A 1 112 ? -7.494 -8.395 -3.493 1.00 94.88 112 SER A CA 1
ATOM 928 C C . SER A 1 112 ? -8.170 -7.531 -2.429 1.00 94.88 112 SER A C 1
ATOM 930 O O . SER A 1 112 ? -7.995 -6.314 -2.408 1.00 94.88 112 SER A O 1
ATOM 932 N N . ARG A 1 113 ? -8.896 -8.154 -1.492 1.00 92.00 113 ARG A N 1
ATOM 933 C CA . ARG A 1 113 ? -9.624 -7.435 -0.432 1.00 92.00 113 ARG A CA 1
ATOM 934 C C . ARG A 1 113 ? -8.686 -6.709 0.527 1.00 92.00 113 ARG A C 1
ATOM 936 O O . ARG A 1 113 ? -8.953 -5.570 0.899 1.00 92.00 113 ARG A O 1
ATOM 943 N N . VAL A 1 114 ? -7.573 -7.342 0.895 1.00 93.69 114 VAL A N 1
ATOM 944 C CA . VAL A 1 114 ? -6.589 -6.738 1.804 1.00 93.69 114 VAL A CA 1
ATOM 945 C C . VAL A 1 114 ? -5.785 -5.642 1.095 1.00 93.69 114 VAL A C 1
ATOM 947 O O . VAL A 1 114 ? -5.593 -4.559 1.650 1.00 93.69 114 VAL A O 1
ATOM 950 N N . PHE A 1 115 ? -5.370 -5.874 -0.155 1.00 95.69 115 PHE A N 1
ATOM 951 C CA . PHE A 1 115 ? -4.693 -4.870 -0.979 1.00 95.69 115 PHE A CA 1
ATOM 952 C C . PHE A 1 115 ? -5.538 -3.615 -1.173 1.00 95.69 115 PHE A C 1
ATOM 954 O O . PHE A 1 115 ? -5.007 -2.513 -1.041 1.00 95.69 115 PHE A O 1
ATOM 961 N N . LEU A 1 116 ? -6.839 -3.768 -1.450 1.00 94.12 116 LEU A N 1
ATOM 962 C CA . LEU A 1 116 ? -7.759 -2.652 -1.677 1.00 94.12 116 LEU A CA 1
ATOM 963 C C . LEU A 1 116 ? -7.695 -1.614 -0.549 1.00 94.12 116 LEU A C 1
ATOM 965 O O . LEU A 1 116 ? -7.715 -0.413 -0.816 1.00 94.12 116 LEU A O 1
ATOM 969 N N . ILE A 1 117 ? -7.584 -2.070 0.700 1.00 93.44 117 ILE A N 1
ATOM 970 C CA . ILE A 1 117 ? -7.502 -1.195 1.874 1.00 93.44 117 ILE A CA 1
ATOM 971 C C . ILE A 1 117 ? -6.220 -0.369 1.833 1.00 93.44 117 ILE A C 1
ATOM 973 O O . ILE A 1 117 ? -6.277 0.853 1.953 1.00 93.44 117 ILE A O 1
ATOM 977 N N . LEU A 1 118 ? -5.068 -1.013 1.626 1.00 94.94 118 LEU A N 1
ATOM 978 C CA . LEU A 1 118 ? -3.785 -0.309 1.611 1.00 94.94 118 LEU A CA 1
ATOM 979 C C . LEU A 1 118 ? -3.671 0.633 0.404 1.00 94.94 118 LEU A C 1
ATOM 981 O O . LEU A 1 118 ? -3.327 1.802 0.563 1.00 94.94 118 LEU A O 1
ATOM 985 N N . ILE A 1 119 ? -4.027 0.158 -0.789 1.00 96.00 119 ILE A N 1
ATOM 986 C CA . ILE A 1 119 ? -3.968 0.934 -2.038 1.00 96.00 119 ILE A CA 1
ATOM 987 C C . ILE A 1 119 ? -4.843 2.185 -1.966 1.00 96.00 119 ILE A C 1
ATOM 989 O O . ILE A 1 119 ? -4.499 3.221 -2.529 1.00 96.00 119 ILE A O 1
ATOM 993 N N . LYS A 1 120 ? -6.011 2.091 -1.330 1.00 93.75 120 LYS A N 1
ATOM 994 C CA . LYS A 1 120 ? -6.950 3.209 -1.295 1.00 93.75 120 LYS A CA 1
ATOM 995 C C . LYS A 1 120 ? -6.677 4.165 -0.141 1.00 93.75 120 LYS A C 1
ATOM 997 O O . LYS A 1 120 ? -6.792 5.370 -0.333 1.00 93.75 120 LYS A O 1
ATOM 1002 N N . TYR A 1 121 ? -6.322 3.645 1.034 1.00 94.25 121 TYR A N 1
ATOM 1003 C CA . TYR A 1 121 ? -6.391 4.422 2.272 1.00 94.25 121 TYR A CA 1
ATOM 1004 C C . TYR A 1 121 ? -5.044 4.791 2.888 1.00 94.25 121 TYR A C 1
ATOM 1006 O O . TYR A 1 121 ? -5.017 5.721 3.687 1.00 94.25 121 TYR A O 1
ATOM 1014 N N . LEU A 1 122 ? -3.913 4.189 2.486 1.00 94.75 122 LEU A N 1
ATOM 1015 C CA . LEU A 1 122 ? -2.597 4.685 2.931 1.00 94.75 122 LEU A CA 1
ATOM 1016 C C . LEU A 1 122 ? -2.374 6.187 2.642 1.00 94.75 122 LEU A C 1
ATOM 1018 O O . LEU A 1 122 ? -1.816 6.868 3.507 1.00 94.75 122 LEU A O 1
ATOM 1022 N N . PRO A 1 123 ? -2.812 6.753 1.495 1.00 94.12 123 PRO A N 1
ATOM 1023 C CA . PRO A 1 123 ? -2.704 8.190 1.247 1.00 94.12 123 PRO A CA 1
ATOM 1024 C C . PRO A 1 123 ? -3.533 9.050 2.213 1.00 94.12 123 PRO A C 1
ATOM 1026 O O . PRO A 1 123 ? -3.186 10.208 2.425 1.00 94.12 123 PRO A O 1
ATOM 1029 N N . GLU A 1 124 ? -4.587 8.509 2.830 1.00 93.88 124 GLU A N 1
ATOM 1030 C CA . GLU A 1 124 ? -5.465 9.247 3.751 1.00 93.88 124 GLU A CA 1
ATOM 1031 C C . GLU A 1 124 ? -4.950 9.261 5.204 1.00 93.88 124 GLU A C 1
ATOM 1033 O O . GLU A 1 124 ? -5.389 10.085 6.002 1.00 93.88 124 GLU A O 1
ATOM 1038 N N . ILE A 1 125 ? -3.999 8.392 5.569 1.00 94.31 125 ILE A N 1
ATOM 1039 C CA . ILE A 1 125 ? -3.485 8.293 6.946 1.00 94.31 125 ILE A CA 1
ATOM 1040 C C . ILE A 1 125 ? -2.534 9.456 7.243 1.00 94.31 125 ILE A C 1
ATOM 1042 O O . ILE A 1 125 ? -1.479 9.595 6.615 1.00 94.31 125 ILE A O 1
ATOM 1046 N N . GLU A 1 126 ? -2.867 10.295 8.217 1.00 89.69 126 GLU A N 1
ATOM 1047 C CA . GLU A 1 126 ? -2.015 11.403 8.652 1.00 89.69 126 GLU A CA 1
ATOM 1048 C C . GLU A 1 126 ? -0.708 10.908 9.296 1.00 89.69 126 GLU A C 1
ATOM 1050 O O . GLU A 1 126 ? -0.678 9.888 9.976 1.00 89.69 126 GLU A O 1
ATOM 1055 N N . GLY A 1 127 ? 0.405 11.604 9.040 1.00 87.56 127 GLY A N 1
ATOM 1056 C CA . GLY A 1 127 ? 1.706 11.274 9.640 1.00 87.56 127 GLY A CA 1
ATOM 1057 C C . GLY A 1 127 ? 2.334 9.941 9.206 1.00 87.56 127 GLY A C 1
ATOM 1058 O O . GLY A 1 127 ? 3.416 9.611 9.687 1.00 87.56 127 GLY A O 1
ATOM 1059 N N . LEU A 1 128 ? 1.706 9.186 8.293 1.00 91.44 128 LEU A N 1
ATOM 1060 C CA . LEU A 1 128 ? 2.221 7.894 7.839 1.00 91.44 128 LEU A CA 1
ATOM 1061 C C . LEU A 1 128 ? 3.627 8.032 7.214 1.00 91.44 128 LEU A C 1
ATOM 1063 O O . LEU A 1 128 ? 3.779 8.770 6.233 1.00 91.44 128 LEU A O 1
ATOM 1067 N N . PRO A 1 129 ? 4.641 7.297 7.713 1.00 91.44 129 PRO A N 1
ATOM 1068 C CA . PRO A 1 129 ? 5.986 7.343 7.150 1.00 91.44 129 PRO A CA 1
ATOM 1069 C C . PRO A 1 129 ? 6.043 6.856 5.696 1.00 91.44 129 PRO A C 1
ATOM 1071 O O . PRO A 1 129 ? 5.384 5.885 5.312 1.00 91.44 129 PRO A O 1
ATOM 1074 N N . LEU A 1 130 ? 6.900 7.482 4.886 1.00 92.75 130 LEU A N 1
ATOM 1075 C CA . LEU A 1 130 ? 6.981 7.190 3.453 1.00 92.75 130 LEU A CA 1
ATOM 1076 C C . LEU A 1 130 ? 7.422 5.752 3.117 1.00 92.75 130 LEU A C 1
ATOM 1078 O O . LEU A 1 130 ? 7.027 5.215 2.082 1.00 92.75 130 LEU A O 1
ATOM 1082 N N . VAL A 1 131 ? 8.137 5.085 4.029 1.00 93.12 131 VAL A N 1
ATOM 1083 C CA . VAL A 1 131 ? 8.535 3.671 3.895 1.00 93.12 131 VAL A CA 1
ATOM 1084 C C . VAL A 1 131 ? 7.342 2.734 3.662 1.00 93.12 131 VAL A C 1
ATOM 1086 O O . VAL A 1 131 ? 7.482 1.692 3.028 1.00 93.12 131 VAL A O 1
ATOM 1089 N N . HIS A 1 132 ? 6.141 3.094 4.129 1.00 94.94 132 HIS A N 1
ATOM 1090 C CA . HIS A 1 132 ? 4.958 2.262 3.916 1.00 94.94 132 HIS A CA 1
ATOM 1091 C C . HIS A 1 132 ? 4.489 2.258 2.454 1.00 94.94 132 HIS A C 1
ATOM 1093 O O . HIS A 1 132 ? 3.912 1.258 2.031 1.00 94.94 132 HIS A O 1
ATOM 1099 N N . PHE A 1 133 ? 4.785 3.310 1.682 1.00 95.94 133 PHE A N 1
ATOM 1100 C CA . PHE A 1 133 ? 4.543 3.339 0.236 1.00 95.94 133 PHE A CA 1
ATOM 1101 C C . PHE A 1 133 ? 5.605 2.538 -0.518 1.00 95.94 133 PHE A C 1
ATOM 1103 O O . PHE A 1 133 ? 5.252 1.800 -1.431 1.00 95.94 133 PHE A O 1
ATOM 1110 N N . THR A 1 134 ? 6.872 2.587 -0.083 1.00 95.94 134 THR A N 1
ATOM 1111 C CA . THR A 1 134 ? 7.918 1.674 -0.579 1.00 95.94 134 THR A CA 1
ATOM 1112 C C . THR A 1 134 ? 7.471 0.223 -0.448 1.00 95.94 134 THR A C 1
ATOM 1114 O O . THR A 1 134 ? 7.462 -0.509 -1.430 1.00 95.94 134 THR A O 1
ATOM 1117 N N . ASP A 1 135 ? 7.016 -0.182 0.740 1.00 96.81 135 ASP A N 1
ATOM 1118 C CA . ASP A 1 135 ? 6.530 -1.546 0.956 1.00 96.81 135 ASP A CA 1
ATOM 1119 C C . ASP A 1 135 ? 5.325 -1.890 0.069 1.00 96.81 135 ASP A C 1
ATOM 1121 O O . ASP A 1 135 ? 5.218 -3.018 -0.407 1.00 96.81 135 ASP A O 1
ATOM 1125 N N . LEU A 1 136 ? 4.421 -0.931 -0.172 1.00 97.25 136 LEU A N 1
ATOM 1126 C CA . LEU A 1 136 ? 3.285 -1.129 -1.070 1.00 97.25 136 LEU A CA 1
ATOM 1127 C C . LEU A 1 136 ? 3.748 -1.399 -2.509 1.00 97.25 136 LEU A C 1
ATOM 1129 O O . LEU A 1 136 ? 3.261 -2.354 -3.109 1.00 97.25 136 LEU A O 1
ATOM 1133 N N . TYR A 1 137 ? 4.706 -0.627 -3.035 1.00 96.88 137 TYR A N 1
ATOM 1134 C CA . TYR A 1 137 ? 5.285 -0.873 -4.360 1.00 96.88 137 TYR A CA 1
ATOM 1135 C C . TYR A 1 137 ? 5.876 -2.276 -4.465 1.00 96.88 137 TYR A C 1
ATOM 1137 O O . TYR A 1 137 ? 5.562 -3.011 -5.398 1.00 96.88 137 TYR A O 1
ATOM 1145 N N . LEU A 1 138 ? 6.678 -2.675 -3.475 1.00 95.88 138 LEU A N 1
ATOM 1146 C CA . LEU A 1 138 ? 7.306 -3.994 -3.452 1.00 95.88 138 LEU A CA 1
ATOM 1147 C C . LEU A 1 138 ? 6.265 -5.121 -3.455 1.00 95.88 138 LEU A C 1
ATOM 1149 O O . LEU A 1 138 ? 6.408 -6.078 -4.214 1.00 95.88 138 LEU A O 1
ATOM 1153 N N . MET A 1 139 ? 5.199 -5.002 -2.655 1.00 96.38 139 MET A N 1
ATOM 1154 C CA . MET A 1 139 ? 4.106 -5.985 -2.639 1.00 96.38 139 MET A CA 1
ATOM 1155 C C . MET A 1 139 ? 3.340 -6.027 -3.967 1.00 96.38 139 MET A C 1
ATOM 1157 O O . MET A 1 139 ? 3.019 -7.120 -4.437 1.00 96.38 139 MET A O 1
ATOM 1161 N N . ILE A 1 140 ? 3.061 -4.869 -4.580 1.00 96.19 140 ILE A N 1
ATOM 1162 C CA . ILE A 1 140 ? 2.411 -4.781 -5.898 1.00 96.19 140 ILE A CA 1
ATOM 1163 C C . ILE A 1 140 ? 3.252 -5.526 -6.941 1.00 96.19 140 ILE A C 1
ATOM 1165 O O . ILE A 1 140 ? 2.742 -6.422 -7.608 1.00 96.19 140 ILE A O 1
ATOM 1169 N N . PHE A 1 141 ? 4.543 -5.206 -7.052 1.00 94.06 141 PHE A N 1
ATOM 1170 C CA . PHE A 1 141 ? 5.419 -5.792 -8.069 1.00 94.06 141 PHE A CA 1
ATOM 1171 C C . PHE A 1 141 ? 5.654 -7.284 -7.859 1.00 94.06 141 PHE A C 1
ATOM 1173 O O . PHE A 1 141 ? 5.602 -8.044 -8.822 1.00 94.06 141 PHE A O 1
ATOM 1180 N N . ASN A 1 142 ? 5.833 -7.720 -6.610 1.00 92.88 142 ASN A N 1
ATOM 1181 C CA . ASN A 1 142 ? 5.915 -9.141 -6.287 1.00 92.88 142 ASN A CA 1
ATOM 1182 C C . ASN A 1 142 ? 4.645 -9.891 -6.719 1.00 92.88 142 ASN A C 1
ATOM 1184 O O . ASN A 1 142 ? 4.735 -10.934 -7.360 1.00 92.88 142 ASN A O 1
ATOM 1188 N N . THR A 1 143 ? 3.467 -9.331 -6.427 1.00 94.56 143 THR A N 1
ATOM 1189 C CA . THR A 1 143 ? 2.191 -9.980 -6.756 1.00 94.56 143 THR A CA 1
ATOM 1190 C C . THR A 1 143 ? 1.927 -10.002 -8.260 1.00 94.56 143 THR A C 1
ATOM 1192 O O . THR A 1 143 ? 1.435 -11.002 -8.767 1.00 94.56 143 THR A O 1
ATOM 1195 N N . LEU A 1 144 ? 2.268 -8.934 -8.988 1.00 94.44 144 LEU A N 1
ATOM 1196 C CA . LEU A 1 144 ? 2.148 -8.900 -10.449 1.00 94.44 144 LEU A CA 1
ATOM 1197 C C . LEU A 1 144 ? 3.088 -9.902 -11.126 1.00 94.44 144 LEU A C 1
ATOM 1199 O O . LEU A 1 144 ? 2.694 -10.552 -12.092 1.00 94.44 144 LEU A O 1
ATOM 1203 N N . TYR A 1 145 ? 4.306 -10.043 -10.605 1.00 91.69 145 TYR A N 1
ATOM 1204 C CA . TYR A 1 145 ? 5.305 -10.942 -11.171 1.00 91.69 145 TYR A CA 1
ATOM 1205 C C . TYR A 1 145 ? 4.951 -12.420 -10.969 1.00 91.69 145 TYR A C 1
ATOM 1207 O O . TYR A 1 145 ? 5.102 -13.214 -11.892 1.00 91.69 145 TYR A O 1
ATOM 1215 N N . PHE A 1 146 ? 4.424 -12.771 -9.791 1.00 91.50 146 PHE A N 1
ATOM 1216 C CA . PHE A 1 146 ? 4.002 -14.131 -9.431 1.00 91.50 146 PHE A CA 1
ATOM 1217 C C . PHE A 1 146 ? 2.480 -14.319 -9.485 1.00 91.50 146 PHE A C 1
ATOM 1219 O O . PHE A 1 146 ? 1.902 -15.109 -8.730 1.00 91.50 146 PHE A O 1
ATOM 1226 N N . LEU A 1 147 ? 1.799 -13.568 -10.355 1.00 93.38 147 LEU A N 1
ATOM 1227 C CA . LEU A 1 147 ? 0.342 -13.611 -10.443 1.00 93.38 147 LEU A CA 1
ATOM 1228 C C . LEU A 1 147 ? -0.157 -15.005 -10.850 1.00 93.38 147 LEU A C 1
ATOM 1230 O O . LEU A 1 147 ? -1.171 -15.473 -10.339 1.00 93.38 147 LEU A O 1
ATOM 1234 N N . ASP A 1 148 ? 0.582 -15.689 -11.719 1.00 91.38 148 ASP A N 1
ATOM 1235 C CA . ASP A 1 148 ? 0.330 -17.059 -12.177 1.00 91.38 148 ASP A CA 1
ATOM 1236 C C . ASP A 1 148 ? 0.418 -18.105 -11.053 1.00 91.38 148 ASP A C 1
ATOM 1238 O O . ASP A 1 148 ? -0.325 -19.086 -11.073 1.00 91.38 148 ASP A O 1
ATOM 1242 N N . LYS A 1 149 ? 1.258 -17.862 -10.039 1.00 91.06 149 LYS A N 1
ATOM 1243 C CA . LYS A 1 149 ? 1.382 -18.699 -8.835 1.00 91.06 149 LYS A CA 1
ATOM 1244 C C . LYS A 1 149 ? 0.270 -18.462 -7.805 1.00 91.06 149 LYS A C 1
ATOM 1246 O O . LYS A 1 149 ? 0.186 -19.191 -6.821 1.00 91.06 149 LYS A O 1
ATOM 1251 N N . THR A 1 150 ? -0.580 -17.453 -7.999 1.00 93.38 150 THR A N 1
ATOM 1252 C CA . THR A 1 150 ? -1.664 -17.119 -7.065 1.00 93.38 150 THR A CA 1
ATOM 1253 C C . THR A 1 150 ? -2.858 -18.074 -7.250 1.00 93.38 150 THR A C 1
ATOM 1255 O O . THR A 1 150 ? -3.371 -18.264 -8.359 1.00 93.38 150 THR A O 1
ATOM 1258 N N . GLU A 1 151 ? -3.348 -18.663 -6.157 1.00 95.69 151 GLU A N 1
ATOM 1259 C CA . GLU A 1 151 ? -4.520 -19.544 -6.164 1.00 95.69 151 GLU A CA 1
ATOM 1260 C C . GLU A 1 151 ? -5.795 -18.780 -6.564 1.00 95.69 151 GLU A C 1
ATOM 1262 O O . GLU A 1 151 ? -6.071 -17.691 -6.060 1.00 95.69 151 GLU A O 1
ATOM 1267 N N . GLY A 1 152 ? -6.626 -19.370 -7.425 1.00 94.88 152 GLY A N 1
ATOM 1268 C CA . GLY A 1 152 ? -7.910 -18.791 -7.842 1.00 94.88 152 GLY A CA 1
ATOM 1269 C C . GLY A 1 152 ? -8.287 -19.140 -9.279 1.00 94.88 152 GLY A C 1
ATOM 1270 O O . GLY A 1 152 ? -7.518 -19.777 -10.006 1.00 94.88 152 GLY A O 1
ATOM 1271 N N . ALA A 1 153 ? -9.479 -18.726 -9.701 1.00 95.56 153 ALA A N 1
ATOM 1272 C CA . ALA A 1 153 ? -9.870 -18.775 -11.108 1.00 95.56 153 ALA A CA 1
ATOM 1273 C C . ALA A 1 153 ? -9.070 -17.753 -11.943 1.00 95.56 153 ALA A C 1
ATOM 1275 O O . ALA A 1 153 ? -8.555 -16.773 -11.406 1.00 95.56 153 ALA A O 1
ATOM 1276 N N . GLU A 1 154 ? -8.995 -17.944 -13.268 1.00 94.88 154 GLU A N 1
ATOM 1277 C CA . GLU A 1 154 ? -8.341 -16.975 -14.172 1.00 94.88 154 GLU A CA 1
ATOM 1278 C C . GLU A 1 154 ? -8.927 -15.567 -14.002 1.00 94.88 154 GLU A C 1
ATOM 1280 O O . GLU A 1 154 ? -8.175 -14.603 -13.915 1.00 94.88 154 GLU A O 1
ATOM 1285 N N . VAL A 1 155 ? -10.253 -15.466 -13.864 1.00 95.88 155 VAL A N 1
ATOM 1286 C CA . VAL A 1 155 ? -10.952 -14.192 -13.639 1.00 95.88 155 VAL A CA 1
ATOM 1287 C C . VAL A 1 155 ? -10.520 -13.540 -12.323 1.00 95.88 155 VAL A C 1
ATOM 1289 O O . VAL A 1 155 ? -10.183 -12.366 -12.320 1.00 95.88 155 VAL A O 1
ATOM 1292 N N . GLU A 1 156 ? -10.432 -14.294 -11.220 1.00 96.81 156 GLU A N 1
ATOM 1293 C CA . GLU A 1 156 ? -10.007 -13.734 -9.926 1.00 96.81 156 GLU A CA 1
ATOM 1294 C C . GLU A 1 156 ? -8.552 -13.241 -9.958 1.00 96.81 156 GLU A C 1
ATOM 1296 O O . GLU A 1 156 ? -8.233 -12.204 -9.374 1.00 96.81 156 GLU A O 1
ATOM 1301 N N . ARG A 1 157 ? -7.658 -13.975 -10.637 1.00 97.25 157 ARG A N 1
ATOM 1302 C CA . ARG A 1 157 ? -6.268 -13.538 -10.847 1.00 97.25 157 ARG A CA 1
ATOM 1303 C C . ARG A 1 157 ? -6.203 -12.289 -11.717 1.00 97.25 157 ARG A C 1
ATOM 1305 O O . ARG A 1 157 ? -5.448 -11.374 -11.401 1.00 97.25 157 ARG A O 1
ATOM 1312 N N . PHE A 1 158 ? -6.986 -12.242 -12.790 1.00 96.75 158 PHE A N 1
ATOM 1313 C CA . PHE A 1 158 ? -7.049 -11.078 -13.662 1.00 96.75 158 PHE A CA 1
ATOM 1314 C C . PHE A 1 158 ? -7.574 -9.847 -12.916 1.00 96.75 158 PHE A C 1
ATOM 1316 O O . PHE A 1 158 ? -6.959 -8.792 -13.012 1.00 96.75 158 PHE A O 1
ATOM 1323 N N . ASP A 1 159 ? -8.628 -9.989 -12.109 1.00 97.38 159 ASP A N 1
ATOM 1324 C CA . ASP A 1 159 ? -9.186 -8.902 -11.295 1.00 97.38 159 ASP A CA 1
ATOM 1325 C C . ASP A 1 159 ? -8.165 -8.363 -10.280 1.00 97.38 159 ASP A C 1
ATOM 1327 O O . ASP A 1 159 ? -8.034 -7.147 -10.105 1.00 97.38 159 ASP A O 1
ATOM 1331 N N . LEU A 1 160 ? -7.394 -9.254 -9.639 1.00 97.56 160 LEU A N 1
ATOM 1332 C CA . LEU A 1 160 ? -6.266 -8.862 -8.792 1.00 97.56 160 LEU A CA 1
ATOM 1333 C C . LEU A 1 160 ? -5.224 -8.083 -9.608 1.00 97.56 160 LEU A C 1
ATOM 1335 O O . LEU A 1 160 ? -4.827 -6.990 -9.20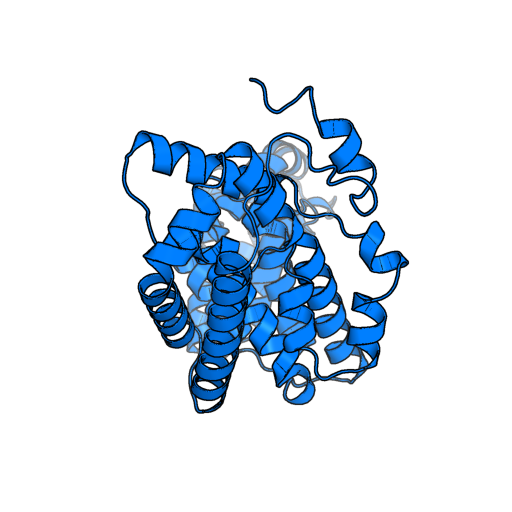8 1.00 97.56 160 LEU A O 1
ATOM 1339 N N . GLY A 1 161 ? -4.802 -8.619 -10.753 1.00 97.62 161 GLY A N 1
ATOM 1340 C CA . GLY A 1 161 ? -3.827 -7.982 -11.636 1.00 97.62 161 GLY A CA 1
ATOM 1341 C C . GLY A 1 161 ? -4.266 -6.600 -12.124 1.00 97.62 161 GLY A C 1
ATOM 1342 O O . GLY A 1 161 ? -3.501 -5.643 -12.025 1.00 97.62 161 GLY A O 1
ATOM 1343 N N . ASP A 1 162 ? -5.512 -6.464 -12.573 1.00 96.94 162 ASP A N 1
ATOM 1344 C CA . ASP A 1 162 ? -6.110 -5.200 -13.006 1.00 96.94 162 ASP A CA 1
ATOM 1345 C C . ASP A 1 162 ? -6.152 -4.186 -11.854 1.00 96.94 162 ASP A C 1
ATOM 1347 O O . ASP A 1 162 ? -5.712 -3.046 -12.007 1.00 96.94 162 ASP A O 1
ATOM 1351 N N . MET A 1 163 ? -6.583 -4.596 -10.656 1.00 97.31 163 MET A N 1
ATOM 1352 C CA . MET A 1 163 ? -6.552 -3.721 -9.481 1.00 97.31 163 MET A CA 1
ATOM 1353 C C . MET A 1 163 ? -5.135 -3.201 -9.191 1.00 97.31 163 MET A C 1
ATOM 1355 O O . MET A 1 163 ? -4.969 -2.017 -8.888 1.00 97.31 163 MET A O 1
ATOM 1359 N N . LEU A 1 164 ? -4.118 -4.061 -9.289 1.00 97.56 164 LEU A N 1
ATOM 1360 C CA . LEU A 1 164 ? -2.721 -3.690 -9.058 1.00 97.56 164 LEU A CA 1
ATOM 1361 C C . LEU A 1 164 ? -2.162 -2.790 -10.171 1.00 97.56 164 LEU A C 1
ATOM 1363 O O . LEU A 1 164 ? -1.457 -1.832 -9.864 1.00 97.56 164 LEU A O 1
ATOM 1367 N N . VAL A 1 165 ? -2.540 -3.012 -11.433 1.00 96.50 165 VAL A N 1
ATOM 1368 C CA . VAL A 1 165 ? -2.225 -2.116 -12.562 1.00 96.50 165 VAL A CA 1
ATOM 1369 C C . VAL A 1 165 ? -2.824 -0.727 -12.337 1.00 96.50 165 VAL A C 1
ATOM 1371 O O . VAL A 1 165 ? -2.120 0.282 -12.429 1.00 96.50 165 VAL A O 1
ATOM 1374 N N . ARG A 1 166 ? -4.105 -0.651 -11.958 1.00 95.75 166 ARG A N 1
ATOM 1375 C CA . ARG A 1 166 ? -4.760 0.621 -11.609 1.00 95.75 166 ARG A CA 1
ATOM 1376 C C . ARG A 1 166 ? -4.060 1.293 -10.435 1.00 95.75 166 ARG A C 1
ATOM 1378 O O . ARG A 1 166 ? -3.853 2.503 -10.463 1.00 95.75 166 ARG A O 1
ATOM 1385 N N . ALA A 1 167 ? -3.676 0.527 -9.415 1.00 96.31 167 ALA A N 1
ATOM 1386 C CA . ALA A 1 167 ? -2.921 1.048 -8.283 1.00 96.31 167 ALA A CA 1
ATOM 1387 C C . ALA A 1 167 ? -1.589 1.653 -8.733 1.00 96.31 167 ALA A C 1
ATOM 1389 O O . ALA A 1 167 ? -1.289 2.778 -8.345 1.00 96.31 167 ALA A O 1
ATOM 1390 N N . SER A 1 168 ? -0.834 0.971 -9.598 1.00 95.50 168 SER A N 1
ATOM 1391 C CA . SER A 1 168 ? 0.421 1.499 -10.132 1.00 95.50 168 SER A CA 1
ATOM 1392 C C . SER A 1 168 ? 0.245 2.842 -10.835 1.00 95.50 168 SER A C 1
ATOM 1394 O O . SER A 1 168 ? 1.038 3.748 -10.608 1.00 95.50 168 SER A O 1
ATOM 1396 N N . LEU A 1 169 ? -0.830 3.029 -11.604 1.00 93.50 169 LEU A N 1
ATOM 1397 C CA . LEU A 1 169 ? -1.147 4.327 -12.215 1.00 93.50 169 LEU A CA 1
ATOM 1398 C C . LEU A 1 169 ? -1.496 5.393 -11.162 1.00 93.50 169 LEU A C 1
ATOM 1400 O O . LEU A 1 169 ? -0.997 6.516 -11.208 1.00 93.50 169 LEU A O 1
ATOM 1404 N N . ARG A 1 170 ? -2.299 5.035 -10.150 1.00 94.19 170 ARG A N 1
ATOM 1405 C CA . ARG A 1 170 ? -2.680 5.940 -9.047 1.00 94.19 170 ARG A CA 1
ATOM 1406 C C . ARG A 1 170 ? -1.508 6.325 -8.136 1.00 94.19 170 ARG A C 1
ATOM 1408 O O . ARG A 1 170 ? -1.598 7.332 -7.434 1.00 94.19 170 ARG A O 1
ATOM 1415 N N . TYR A 1 171 ? -0.430 5.553 -8.145 1.00 95.38 171 TYR A N 1
ATOM 1416 C CA . TYR A 1 171 ? 0.818 5.851 -7.447 1.00 95.38 171 TYR A CA 1
ATOM 1417 C C . TYR A 1 171 ? 1.947 6.285 -8.390 1.00 95.38 171 TYR A C 1
ATOM 1419 O O . TYR A 1 171 ? 3.083 6.412 -7.951 1.00 95.38 171 TYR A O 1
ATOM 1427 N N . ASP A 1 172 ? 1.630 6.569 -9.657 1.00 93.75 172 ASP A N 1
ATOM 1428 C CA . ASP A 1 172 ? 2.576 7.084 -10.647 1.00 93.75 172 ASP A CA 1
ATOM 1429 C C . ASP A 1 172 ? 3.797 6.174 -10.889 1.00 93.75 172 ASP A C 1
ATOM 1431 O O . ASP A 1 172 ? 4.893 6.659 -11.097 1.00 93.75 172 ASP A O 1
ATOM 1435 N N . CYS A 1 173 ? 3.646 4.849 -10.855 1.00 93.50 173 CYS A N 1
ATOM 1436 C CA . CYS A 1 173 ? 4.748 3.898 -11.067 1.00 93.50 173 CYS A CA 1
ATOM 1437 C C . CYS A 1 173 ? 4.536 2.989 -12.286 1.00 93.50 173 CYS A C 1
ATOM 1439 O O . CYS A 1 173 ? 4.816 1.785 -12.252 1.00 93.50 173 CYS A O 1
ATOM 1441 N N . ARG A 1 174 ? 4.006 3.557 -13.372 1.00 92.75 174 ARG A N 1
ATOM 1442 C CA . ARG A 1 174 ? 3.668 2.851 -14.614 1.00 92.75 174 ARG A CA 1
ATOM 1443 C C . ARG A 1 174 ? 4.881 2.161 -15.233 1.00 92.75 174 ARG A C 1
ATOM 1445 O O . ARG A 1 174 ? 4.792 0.981 -15.565 1.00 92.75 174 ARG A O 1
ATOM 1452 N N . GLU A 1 175 ? 5.991 2.873 -15.407 1.00 89.50 175 GLU A N 1
ATOM 1453 C CA . GLU A 1 175 ? 7.179 2.340 -16.085 1.00 89.50 175 GLU A CA 1
ATOM 1454 C C . GLU A 1 175 ? 7.777 1.165 -15.315 1.00 89.50 175 GLU A C 1
ATOM 1456 O O . GLU A 1 175 ? 8.080 0.117 -15.890 1.00 89.50 175 GLU A O 1
ATOM 1461 N N . MET A 1 176 ? 7.881 1.310 -13.990 1.00 90.62 176 MET A N 1
ATOM 1462 C CA . MET A 1 176 ? 8.349 0.231 -13.129 1.00 90.62 176 MET A CA 1
ATOM 1463 C C . MET A 1 176 ? 7.388 -0.962 -13.194 1.00 90.62 176 MET A C 1
ATOM 1465 O O . MET A 1 176 ? 7.836 -2.087 -13.411 1.00 90.62 176 MET A O 1
ATOM 1469 N N . CYS A 1 177 ? 6.077 -0.722 -13.083 1.00 92.88 177 CYS A N 1
ATOM 1470 C CA . CYS A 1 177 ? 5.035 -1.750 -13.151 1.00 92.88 177 CYS A CA 1
ATOM 1471 C C . CYS A 1 177 ? 5.117 -2.593 -14.432 1.00 92.88 177 CYS A C 1
ATOM 1473 O O . CYS A 1 177 ? 5.111 -3.823 -14.355 1.00 92.88 177 CYS A O 1
ATOM 1475 N N . ALA A 1 178 ? 5.293 -1.957 -15.595 1.00 91.56 178 ALA A N 1
ATOM 1476 C CA . ALA A 1 178 ? 5.401 -2.643 -16.884 1.00 91.56 178 ALA A CA 1
ATOM 1477 C C . ALA A 1 178 ? 6.499 -3.723 -16.902 1.00 91.56 178 ALA A C 1
ATOM 1479 O O . ALA A 1 178 ? 6.352 -4.754 -17.562 1.00 91.56 178 ALA A O 1
ATOM 1480 N N . SER A 1 179 ? 7.582 -3.516 -16.146 1.00 88.50 179 SER A N 1
ATOM 1481 C CA . SER A 1 179 ? 8.706 -4.453 -16.066 1.00 88.50 179 SER A CA 1
ATOM 1482 C C . SER A 1 179 ? 8.429 -5.721 -15.245 1.00 88.50 179 SER A C 1
ATOM 1484 O O . SER A 1 179 ? 9.175 -6.692 -15.382 1.00 88.50 179 SER A O 1
ATOM 1486 N N . PHE A 1 180 ? 7.364 -5.724 -14.433 1.00 90.25 180 PHE A N 1
ATOM 1487 C CA . PHE A 1 180 ? 6.937 -6.854 -13.598 1.00 90.25 180 PHE A CA 1
ATOM 1488 C C . PHE A 1 180 ? 5.700 -7.576 -14.138 1.00 90.25 180 PHE A C 1
ATOM 1490 O O . PHE A 1 180 ? 5.344 -8.633 -13.627 1.00 90.25 180 PHE A O 1
ATOM 1497 N N . LEU A 1 181 ? 5.053 -7.048 -15.179 1.00 91.50 181 LEU A N 1
ATOM 1498 C CA . LEU A 1 181 ? 3.943 -7.735 -15.827 1.00 91.50 181 LEU A CA 1
ATOM 1499 C C . LEU A 1 181 ? 4.468 -8.870 -16.714 1.00 91.50 181 LEU A C 1
ATOM 1501 O O . LEU A 1 181 ? 5.261 -8.656 -17.636 1.00 91.50 181 LEU A O 1
ATOM 1505 N N . SER A 1 182 ? 3.984 -10.084 -16.478 1.00 84.06 182 SER A N 1
ATOM 1506 C CA . SER A 1 182 ? 4.150 -11.225 -17.386 1.00 84.06 182 SER A CA 1
ATOM 1507 C C . SER A 1 182 ? 2.935 -11.386 -18.310 1.00 84.06 182 SER A C 1
ATOM 1509 O O . SER A 1 182 ? 3.098 -11.691 -19.491 1.00 84.06 182 SER A O 1
ATOM 1511 N N . ASP A 1 183 ? 1.735 -11.087 -17.806 1.00 90.00 183 ASP A N 1
ATOM 1512 C CA . ASP A 1 183 ? 0.463 -11.207 -18.521 1.00 90.00 183 ASP A CA 1
ATOM 1513 C C . ASP A 1 183 ? 0.300 -10.144 -19.627 1.00 90.00 183 ASP A C 1
ATOM 1515 O O . ASP A 1 183 ? 0.411 -8.937 -19.393 1.00 90.00 183 ASP A O 1
ATOM 1519 N N . ARG A 1 184 ? 0.011 -10.602 -20.852 1.00 91.31 184 ARG A N 1
ATOM 1520 C CA . ARG A 1 184 ? -0.177 -9.732 -22.021 1.00 91.31 184 ARG A CA 1
ATOM 1521 C C . ARG A 1 184 ? -1.436 -8.868 -21.925 1.00 91.31 184 ARG A C 1
ATOM 1523 O O . ARG A 1 184 ? -1.367 -7.695 -22.265 1.00 91.31 184 ARG A O 1
ATOM 1530 N N . LYS A 1 185 ? -2.555 -9.413 -21.441 1.00 94.38 185 LYS A N 1
ATOM 1531 C CA . LYS A 1 185 ? -3.814 -8.666 -21.299 1.00 94.38 185 LYS A CA 1
ATOM 1532 C C . LYS A 1 185 ? -3.630 -7.503 -20.317 1.00 94.38 185 LYS A C 1
ATOM 1534 O O . LYS A 1 185 ? -4.092 -6.400 -20.584 1.00 94.38 185 LYS A O 1
ATOM 1539 N N . LEU A 1 186 ? -2.913 -7.723 -19.211 1.00 95.81 186 LEU A N 1
ATOM 1540 C CA . LEU A 1 186 ? -2.611 -6.659 -18.242 1.00 95.81 186 LEU A CA 1
ATOM 1541 C C . LEU A 1 186 ? -1.659 -5.592 -18.802 1.00 95.81 186 LEU A C 1
ATOM 1543 O O . LEU A 1 186 ? -1.820 -4.414 -18.488 1.00 95.81 186 LEU A O 1
ATOM 1547 N N . LYS A 1 187 ? -0.690 -5.975 -19.647 1.00 93.69 187 LYS A N 1
ATOM 1548 C CA . LYS A 1 187 ? 0.161 -5.008 -20.367 1.00 93.69 187 LYS A CA 1
ATOM 1549 C C . LYS A 1 187 ? -0.652 -4.142 -21.316 1.00 93.69 187 LYS A C 1
ATOM 1551 O O . LYS A 1 187 ? -0.538 -2.922 -21.261 1.00 93.69 187 LYS A O 1
ATOM 1556 N N . ASP A 1 188 ? -1.510 -4.768 -22.118 1.00 93.62 188 ASP A N 1
ATOM 1557 C CA . ASP A 1 188 ? -2.384 -4.061 -23.054 1.00 93.62 188 ASP A CA 1
ATOM 1558 C C . ASP A 1 188 ? -3.301 -3.072 -22.302 1.00 93.62 188 ASP A C 1
ATOM 1560 O O . ASP A 1 188 ? -3.498 -1.944 -22.757 1.00 93.62 188 ASP A O 1
ATOM 1564 N N . LEU A 1 189 ? -3.791 -3.434 -21.105 1.00 92.62 189 LEU A N 1
ATOM 1565 C CA . LEU A 1 189 ? -4.518 -2.509 -20.226 1.00 92.62 189 LEU A CA 1
ATOM 1566 C C . LEU A 1 189 ? -3.652 -1.333 -19.759 1.00 92.62 189 LEU A C 1
ATOM 1568 O O . LEU A 1 189 ? -4.075 -0.186 -19.904 1.00 92.62 189 LEU A O 1
ATOM 1572 N N . LEU A 1 190 ? -2.452 -1.595 -19.226 1.00 92.19 190 LEU A N 1
ATOM 1573 C CA . LEU A 1 190 ? -1.518 -0.558 -18.760 1.00 92.19 190 LEU A CA 1
ATOM 1574 C C . LEU A 1 190 ? -1.138 0.432 -19.880 1.00 92.19 190 LEU A C 1
ATOM 1576 O O . LEU A 1 190 ? -0.873 1.610 -19.619 1.00 92.19 190 LEU A O 1
ATOM 1580 N N . ASP A 1 191 ? -1.111 -0.044 -21.124 1.00 88.19 191 ASP A N 1
ATOM 1581 C CA . ASP A 1 191 ? -0.783 0.748 -22.305 1.00 88.19 191 ASP A CA 1
ATOM 1582 C C . ASP A 1 191 ? -1.978 1.425 -22.975 1.00 88.19 191 ASP A C 1
ATOM 1584 O O . ASP A 1 191 ? -1.767 2.340 -23.774 1.00 88.19 191 ASP A O 1
ATOM 1588 N N . SER A 1 192 ? -3.208 1.053 -22.620 1.00 89.12 192 SER A N 1
ATOM 1589 C CA . SER A 1 192 ? -4.414 1.646 -23.195 1.00 89.12 192 SER A CA 1
ATOM 1590 C C . SER A 1 192 ? -4.547 3.138 -22.865 1.00 89.12 192 SER A C 1
ATOM 1592 O O . SER A 1 192 ? -4.287 3.581 -21.742 1.00 89.12 192 SER A O 1
ATOM 1594 N N . GLU A 1 193 ? -5.005 3.931 -23.840 1.00 82.44 193 GLU A N 1
ATOM 1595 C CA . GLU A 1 193 ? -5.292 5.355 -23.624 1.00 82.44 193 GLU A CA 1
ATOM 1596 C C . GLU A 1 193 ? -6.330 5.558 -22.515 1.00 82.44 193 GLU A C 1
ATOM 1598 O O . GLU A 1 193 ? -6.166 6.446 -21.679 1.00 82.44 193 GLU A O 1
ATOM 1603 N N . GLU A 1 194 ? -7.355 4.696 -22.450 1.00 83.62 194 GLU A N 1
ATOM 1604 C CA . GLU A 1 194 ? -8.372 4.762 -21.398 1.00 83.62 194 GLU A CA 1
ATOM 1605 C C . GLU A 1 194 ? -7.720 4.742 -20.012 1.00 83.62 194 GLU A C 1
ATOM 1607 O O . GLU A 1 194 ? -7.982 5.628 -19.200 1.00 83.62 194 GLU A O 1
ATOM 1612 N N . TYR A 1 195 ? -6.831 3.783 -19.739 1.00 83.38 195 TYR A N 1
ATOM 1613 C CA . TYR A 1 195 ? -6.182 3.680 -18.432 1.00 83.38 195 TYR A CA 1
ATOM 1614 C C . TYR A 1 195 ? -5.233 4.848 -18.170 1.00 83.38 195 TYR A C 1
ATOM 1616 O O . TYR A 1 195 ? -5.255 5.404 -17.067 1.00 83.38 195 TYR A O 1
ATOM 1624 N N . ARG A 1 196 ? -4.450 5.257 -19.179 1.00 74.19 196 ARG A N 1
ATOM 1625 C CA . ARG A 1 196 ? -3.502 6.378 -19.067 1.00 74.19 196 ARG A CA 1
ATOM 1626 C C . ARG A 1 196 ? -4.185 7.677 -18.639 1.00 74.19 196 ARG A C 1
ATOM 1628 O O . ARG A 1 196 ? -3.631 8.407 -17.823 1.00 74.19 196 ARG A O 1
ATOM 1635 N N . TYR A 1 197 ? -5.389 7.955 -19.143 1.00 73.75 197 TYR A N 1
ATOM 1636 C CA . TYR A 1 197 ? -6.104 9.196 -18.825 1.00 73.75 197 TYR A CA 1
ATOM 1637 C C . TYR A 1 197 ? -7.081 9.072 -17.652 1.00 73.75 197 TYR A C 1
ATOM 1639 O O . TYR A 1 197 ? -7.327 10.056 -16.952 1.00 73.75 197 TYR A O 1
ATOM 1647 N N . ARG A 1 198 ? -7.640 7.880 -17.409 1.00 79.00 198 ARG A N 1
ATOM 1648 C CA . ARG A 1 198 ? -8.646 7.656 -16.360 1.00 79.00 198 ARG A CA 1
ATOM 1649 C C . ARG A 1 198 ? -8.050 7.630 -14.957 1.00 79.00 198 ARG A C 1
ATOM 1651 O O . ARG A 1 198 ? -8.699 8.080 -14.012 1.00 79.00 198 ARG A O 1
ATOM 1658 N N . PHE A 1 199 ? -6.843 7.092 -14.797 1.00 81.50 199 PHE A N 1
ATOM 1659 C CA . PHE A 1 199 ? -6.232 6.893 -13.484 1.00 81.50 199 PHE A CA 1
ATOM 1660 C C . PHE A 1 199 ? -5.122 7.910 -13.228 1.00 81.50 199 PHE A C 1
ATOM 1662 O O . PHE A 1 199 ? -3.943 7.638 -13.418 1.00 81.50 199 PHE A O 1
ATOM 1669 N N . THR A 1 200 ? -5.508 9.090 -12.742 1.00 81.38 200 THR A N 1
ATOM 1670 C CA . THR A 1 200 ? -4.559 10.122 -12.300 1.00 81.38 200 THR A CA 1
ATOM 1671 C C . THR A 1 200 ? -3.954 9.792 -10.931 1.00 81.38 200 THR A C 1
ATOM 1673 O O . THR A 1 200 ? -4.661 9.210 -10.099 1.00 81.38 200 THR A O 1
ATOM 1676 N N . PRO A 1 201 ? -2.694 10.174 -10.644 1.00 89.31 201 PRO A N 1
ATOM 1677 C CA . PRO A 1 201 ? -2.088 9.930 -9.339 1.00 89.31 201 PRO A CA 1
ATOM 1678 C C . PRO A 1 201 ? -2.906 10.496 -8.167 1.00 89.31 201 PRO A C 1
ATOM 1680 O O . PRO A 1 201 ? -3.515 11.563 -8.281 1.00 89.31 201 PRO A O 1
ATOM 1683 N N . TYR A 1 202 ? -2.914 9.802 -7.023 1.00 89.62 202 TYR A N 1
ATOM 1684 C CA . TYR A 1 202 ? -3.567 10.290 -5.806 1.00 89.62 202 TYR A CA 1
ATOM 1685 C C . TYR A 1 202 ? -2.953 11.625 -5.374 1.00 89.62 202 TYR A C 1
ATOM 1687 O O . TYR A 1 202 ? -1.756 11.716 -5.085 1.00 89.62 202 TYR A O 1
ATOM 1695 N N . ARG A 1 203 ? -3.790 12.662 -5.270 1.00 89.50 203 ARG A N 1
ATOM 1696 C CA . ARG A 1 203 ? -3.356 14.004 -4.864 1.00 89.50 203 ARG A CA 1
ATOM 1697 C C . ARG A 1 203 ? -2.757 13.991 -3.460 1.00 89.50 203 ARG A C 1
ATOM 1699 O O . ARG A 1 203 ? -1.742 14.636 -3.209 1.00 89.50 203 ARG A O 1
ATOM 1706 N N . GLU A 1 204 ? -3.363 13.230 -2.558 1.00 91.19 204 GLU A N 1
ATOM 1707 C CA . GLU A 1 204 ? -2.926 13.055 -1.177 1.00 91.19 204 GLU A CA 1
ATOM 1708 C C . GLU A 1 204 ? -1.531 12.423 -1.118 1.00 91.19 204 GLU A C 1
ATOM 1710 O O . GLU A 1 204 ? -0.688 12.858 -0.333 1.00 91.19 204 GLU A O 1
ATOM 1715 N N . TYR A 1 205 ? -1.253 11.448 -1.992 1.00 93.81 205 TYR A N 1
ATOM 1716 C CA . TYR A 1 205 ? 0.069 10.833 -2.099 1.00 93.81 205 TYR A CA 1
ATOM 1717 C C . TYR A 1 205 ? 1.116 11.837 -2.599 1.00 93.81 205 TYR A C 1
ATOM 1719 O O . TYR A 1 205 ? 2.139 12.027 -1.940 1.00 93.81 205 TYR A O 1
ATOM 1727 N N . GLY A 1 206 ? 0.830 12.554 -3.692 1.00 92.56 206 GLY A N 1
ATOM 1728 C CA . GLY A 1 206 ? 1.717 13.608 -4.199 1.00 92.56 206 GLY A CA 1
ATOM 1729 C C . GLY A 1 206 ? 1.999 14.697 -3.155 1.00 92.56 206 GLY A C 1
ATOM 1730 O O . GLY A 1 206 ? 3.147 15.089 -2.954 1.00 92.56 206 GLY A O 1
ATOM 1731 N N . SER A 1 207 ? 0.976 15.128 -2.406 1.00 91.06 207 SER A N 1
ATOM 1732 C CA . SER A 1 207 ? 1.134 16.098 -1.312 1.00 91.06 207 SER A CA 1
ATOM 1733 C C . SER A 1 207 ? 2.053 15.583 -0.199 1.00 91.06 207 SER A C 1
ATOM 1735 O O . SER A 1 207 ? 2.873 16.342 0.320 1.00 91.06 207 SER A O 1
ATOM 1737 N N . LYS A 1 208 ? 1.969 14.294 0.156 1.00 91.94 208 LYS A N 1
ATOM 1738 C CA . LYS A 1 208 ? 2.863 13.679 1.151 1.00 91.94 208 LYS A CA 1
ATOM 1739 C C . LYS A 1 208 ? 4.316 13.655 0.690 1.00 91.94 208 LYS A C 1
ATOM 1741 O O . LYS A 1 208 ? 5.190 13.977 1.492 1.00 91.94 208 LYS A O 1
ATOM 1746 N N . LEU A 1 209 ? 4.568 13.308 -0.573 1.00 92.62 209 LEU A N 1
ATOM 1747 C CA . LEU A 1 209 ? 5.915 13.319 -1.152 1.00 92.62 209 LEU A CA 1
ATOM 1748 C C . LEU A 1 209 ? 6.545 14.715 -1.071 1.00 92.62 209 LEU A C 1
ATOM 1750 O O . LEU A 1 209 ? 7.655 14.868 -0.564 1.00 92.62 209 LEU A O 1
ATOM 1754 N N . VAL A 1 210 ? 5.799 15.738 -1.488 1.00 90.81 210 VAL A N 1
ATOM 1755 C CA . VAL A 1 210 ? 6.234 17.140 -1.434 1.00 90.81 210 VAL A CA 1
ATOM 1756 C C . VAL A 1 210 ? 6.536 17.582 -0.000 1.00 90.81 210 VAL A C 1
ATOM 1758 O O . VAL A 1 210 ? 7.637 18.054 0.278 1.00 90.81 210 VAL A O 1
ATOM 1761 N N . LYS A 1 211 ? 5.597 17.368 0.932 1.00 89.75 211 LYS A N 1
ATOM 1762 C CA . LYS A 1 211 ? 5.768 17.748 2.345 1.00 89.75 211 LYS A CA 1
ATOM 1763 C C . LYS A 1 211 ? 6.975 17.064 2.991 1.00 89.75 211 LYS A C 1
ATOM 1765 O O . LYS A 1 211 ? 7.636 17.658 3.843 1.00 89.75 211 LYS A O 1
ATOM 1770 N N . ALA A 1 212 ? 7.255 15.813 2.627 1.00 88.06 212 ALA A N 1
ATOM 1771 C CA . ALA A 1 212 ? 8.404 15.087 3.154 1.00 88.06 212 ALA A CA 1
ATOM 1772 C C . ALA A 1 212 ? 9.730 15.724 2.712 1.00 88.06 212 ALA A C 1
ATOM 1774 O O . ALA A 1 212 ? 10.619 15.890 3.547 1.00 88.06 212 ALA A O 1
ATOM 1775 N N . LEU A 1 213 ? 9.838 16.146 1.447 1.00 85.94 213 LEU A N 1
ATOM 1776 C CA . LEU A 1 213 ? 11.017 16.857 0.947 1.00 85.94 213 LEU A CA 1
ATOM 1777 C C . LEU A 1 213 ? 11.153 18.265 1.537 1.00 85.94 213 LEU A C 1
ATOM 1779 O O . LEU A 1 213 ? 12.242 18.612 1.985 1.00 85.94 213 LEU A O 1
ATOM 1783 N N . ASP A 1 214 ? 10.062 19.033 1.652 1.00 84.94 214 ASP A N 1
ATOM 1784 C CA . ASP A 1 214 ? 10.093 20.357 2.302 1.00 84.94 214 ASP A CA 1
ATOM 1785 C C . ASP A 1 214 ? 10.644 20.260 3.742 1.00 84.94 214 ASP A C 1
ATOM 1787 O O . ASP A 1 214 ? 11.411 21.105 4.208 1.00 84.94 214 ASP A O 1
ATOM 1791 N N . ASN A 1 215 ? 10.263 19.207 4.473 1.00 82.38 215 ASN A N 1
ATOM 1792 C CA . ASN A 1 215 ? 10.745 18.963 5.832 1.00 82.38 215 ASN A CA 1
ATOM 1793 C C . ASN A 1 215 ? 12.204 18.487 5.877 1.00 82.38 215 ASN A C 1
ATOM 1795 O O . ASN A 1 215 ? 12.911 18.787 6.842 1.00 82.38 215 ASN A O 1
ATOM 1799 N N . MET A 1 216 ? 12.644 17.739 4.866 1.00 78.06 216 MET A N 1
ATOM 1800 C CA . MET A 1 216 ? 14.024 17.279 4.714 1.00 78.06 216 MET A CA 1
ATOM 1801 C C . MET A 1 216 ? 14.973 18.462 4.493 1.00 78.06 216 MET A C 1
ATOM 1803 O O . MET A 1 216 ? 16.005 18.552 5.161 1.00 78.06 216 MET A O 1
ATOM 1807 N N . ASP A 1 217 ? 14.565 19.402 3.637 1.00 69.31 217 ASP A N 1
ATOM 1808 C CA . ASP A 1 217 ? 15.281 20.647 3.350 1.00 69.31 217 ASP A CA 1
ATOM 1809 C C . ASP A 1 217 ? 15.456 21.501 4.608 1.00 69.31 217 ASP A C 1
ATOM 1811 O O . ASP A 1 217 ? 16.561 21.930 4.927 1.00 69.31 217 ASP A O 1
ATOM 1815 N N . LYS A 1 218 ? 14.391 21.671 5.401 1.00 72.88 218 LYS A N 1
ATOM 1816 C CA . LYS A 1 218 ? 14.458 22.415 6.673 1.00 72.88 218 LYS A CA 1
ATOM 1817 C C . LYS A 1 218 ? 15.403 21.777 7.696 1.00 72.88 218 LYS A C 1
ATOM 1819 O O . LYS A 1 218 ? 15.923 22.473 8.565 1.00 72.88 218 LYS A O 1
ATOM 1824 N N . LYS A 1 219 ? 15.598 20.456 7.634 1.00 68.06 219 LYS A N 1
ATOM 1825 C CA . LYS A 1 219 ? 16.403 19.686 8.598 1.00 68.06 219 LYS A CA 1
ATOM 1826 C C . LYS A 1 219 ? 17.826 19.378 8.113 1.00 68.06 219 LYS A C 1
ATOM 1828 O O . LYS A 1 219 ? 18.582 18.795 8.890 1.00 68.06 219 LYS A O 1
ATOM 1833 N N . ASN A 1 220 ? 18.198 19.743 6.878 1.00 59.47 220 ASN A N 1
ATOM 1834 C CA . ASN A 1 220 ? 19.503 19.456 6.258 1.00 59.47 220 ASN A CA 1
ATOM 1835 C C . ASN A 1 220 ? 19.950 17.980 6.366 1.00 59.47 220 ASN A C 1
ATOM 1837 O O . ASN A 1 220 ? 21.140 17.688 6.492 1.00 59.47 220 ASN A O 1
ATOM 1841 N N . LYS A 1 221 ? 19.013 17.024 6.349 1.00 54.84 221 LYS A N 1
ATOM 1842 C CA . LYS A 1 221 ? 19.330 15.591 6.466 1.00 54.84 221 LYS A CA 1
ATOM 1843 C C . LYS A 1 221 ? 18.574 14.784 5.417 1.00 54.84 221 LYS A C 1
ATOM 1845 O O . LYS A 1 221 ? 17.379 14.571 5.607 1.00 54.84 221 LYS A O 1
ATOM 1850 N N . PRO A 1 222 ? 19.239 14.302 4.351 1.00 59.72 222 PRO A N 1
ATOM 1851 C CA . PRO A 1 222 ? 18.620 13.373 3.421 1.00 59.72 222 PRO A CA 1
ATOM 1852 C C . PRO A 1 222 ? 18.375 12.027 4.103 1.00 59.72 222 PRO A C 1
ATOM 1854 O O . PRO A 1 222 ? 19.313 11.294 4.422 1.00 59.72 222 PRO A O 1
ATOM 1857 N N . GLU A 1 223 ? 17.106 11.706 4.350 1.00 81.81 223 GLU A N 1
ATOM 1858 C CA . GLU A 1 223 ? 16.710 10.407 4.882 1.00 81.81 223 GLU A CA 1
ATOM 1859 C C . GLU A 1 223 ? 16.405 9.458 3.720 1.00 81.81 223 GLU A C 1
ATOM 1861 O O . GLU A 1 223 ? 15.532 9.714 2.891 1.00 81.81 223 GLU A O 1
ATOM 1866 N N . VAL A 1 224 ? 17.120 8.335 3.658 1.00 89.25 224 VAL A N 1
ATOM 1867 C CA . VAL A 1 224 ? 16.987 7.341 2.578 1.00 89.25 224 VAL A CA 1
ATOM 1868 C C . VAL A 1 224 ? 15.540 6.855 2.439 1.00 89.25 224 VAL A C 1
ATOM 1870 O O . VAL A 1 224 ? 15.052 6.684 1.324 1.00 89.25 224 VAL A O 1
ATOM 1873 N N . ALA A 1 225 ? 14.820 6.714 3.555 1.00 87.19 225 ALA A N 1
ATOM 1874 C CA . ALA A 1 225 ? 13.411 6.324 3.572 1.00 87.19 225 ALA A CA 1
ATOM 1875 C C . ALA A 1 225 ? 12.471 7.366 2.930 1.00 87.19 225 ALA A C 1
ATOM 1877 O O . ALA A 1 225 ? 11.404 6.998 2.442 1.00 87.19 225 ALA A O 1
ATOM 1878 N N . VAL A 1 226 ? 12.859 8.647 2.909 1.00 89.62 226 VAL A N 1
ATOM 1879 C CA . VAL A 1 226 ? 12.121 9.725 2.226 1.00 89.62 226 VAL A CA 1
ATOM 1880 C C . VAL A 1 226 ? 12.418 9.722 0.731 1.00 89.62 226 VAL A C 1
ATOM 1882 O O . VAL A 1 226 ? 11.505 9.907 -0.064 1.00 89.62 226 VAL A O 1
ATOM 1885 N N . LEU A 1 227 ? 13.670 9.472 0.343 1.00 90.75 227 LEU A N 1
ATOM 1886 C CA . LEU A 1 227 ? 14.095 9.437 -1.059 1.00 90.75 227 LEU A CA 1
ATOM 1887 C C . LEU A 1 227 ? 13.613 8.184 -1.804 1.00 90.75 227 LEU A C 1
ATOM 1889 O O . LEU A 1 227 ? 13.320 8.238 -2.993 1.00 90.75 227 LEU A O 1
ATOM 1893 N N . THR A 1 228 ? 13.510 7.051 -1.111 1.00 93.12 228 THR A N 1
ATOM 1894 C CA . THR A 1 228 ? 13.253 5.749 -1.742 1.00 93.12 228 THR A CA 1
ATOM 1895 C C . THR A 1 228 ? 11.957 5.679 -2.562 1.00 93.12 228 THR A C 1
ATOM 1897 O O . THR A 1 228 ? 12.014 5.181 -3.680 1.00 93.12 228 THR A O 1
ATOM 1900 N N . PRO A 1 229 ? 10.791 6.177 -2.114 1.00 94.00 229 PRO A N 1
ATOM 1901 C CA . PRO A 1 229 ? 9.579 6.118 -2.932 1.00 94.00 229 PRO A CA 1
ATOM 1902 C C . PRO A 1 229 ? 9.724 6.783 -4.307 1.00 94.00 229 PRO A C 1
ATOM 1904 O O . PRO A 1 229 ? 9.099 6.336 -5.262 1.00 94.00 229 PRO A O 1
ATOM 1907 N N . PHE A 1 230 ? 10.572 7.809 -4.425 1.00 93.81 230 PHE A N 1
ATOM 1908 C CA . PHE A 1 230 ? 10.764 8.550 -5.672 1.00 93.81 230 PHE A CA 1
ATOM 1909 C C . PHE A 1 230 ? 11.458 7.736 -6.768 1.00 93.81 230 PHE A C 1
ATOM 1911 O O . PHE A 1 230 ? 11.290 8.043 -7.945 1.00 93.81 230 PHE A O 1
ATOM 1918 N N . VAL A 1 231 ? 12.193 6.668 -6.422 1.00 92.75 231 VAL A N 1
ATOM 1919 C CA . VAL A 1 231 ? 12.763 5.767 -7.443 1.00 92.75 231 VAL A CA 1
ATOM 1920 C C . VAL A 1 231 ? 11.703 4.915 -8.141 1.00 92.75 231 VAL A C 1
ATOM 1922 O O . VAL A 1 231 ? 12.014 4.232 -9.111 1.00 92.75 231 VAL A O 1
ATOM 1925 N N . PHE A 1 232 ? 10.461 4.932 -7.658 1.00 93.56 232 PHE A N 1
ATOM 1926 C CA . PHE A 1 232 ? 9.349 4.222 -8.280 1.00 93.56 232 PHE A CA 1
ATOM 1927 C C . PHE A 1 232 ? 8.424 5.146 -9.073 1.00 93.56 232 PHE A C 1
ATOM 1929 O O . PHE A 1 232 ? 7.677 4.639 -9.900 1.00 93.56 232 PHE A O 1
ATOM 1936 N N . THR A 1 233 ? 8.457 6.461 -8.826 1.00 92.12 233 THR A N 1
ATOM 1937 C CA . THR A 1 233 ? 7.503 7.427 -9.397 1.00 92.12 233 THR A CA 1
ATOM 1938 C C . THR A 1 233 ? 7.990 8.034 -10.703 1.00 92.12 233 THR A C 1
ATOM 1940 O O . THR A 1 233 ? 9.125 8.509 -10.743 1.00 92.12 233 THR A O 1
ATOM 1943 N N . ASP A 1 234 ? 7.140 8.088 -11.718 1.00 89.56 234 ASP A N 1
ATOM 1944 C CA . ASP A 1 234 ? 7.409 8.545 -13.078 1.00 89.56 234 ASP A CA 1
ATOM 1945 C C . ASP A 1 234 ? 7.237 10.068 -13.201 1.00 89.56 234 ASP A C 1
ATOM 1947 O O . ASP A 1 234 ? 8.184 10.830 -13.008 1.00 89.56 234 ASP A O 1
ATOM 1951 N N . MET A 1 235 ? 6.032 10.554 -13.483 1.00 87.50 235 MET A N 1
ATOM 1952 C CA . MET A 1 235 ? 5.769 11.971 -13.733 1.00 87.50 235 MET A CA 1
ATOM 1953 C C . MET A 1 235 ? 5.900 12.842 -12.473 1.00 87.50 235 MET A C 1
ATOM 1955 O O . MET A 1 235 ? 6.425 13.957 -12.537 1.00 87.50 235 MET A O 1
ATOM 1959 N N . LEU A 1 236 ? 5.440 12.350 -11.321 1.00 89.50 236 LEU A N 1
ATOM 1960 C CA . LEU A 1 236 ? 5.554 13.019 -10.025 1.00 89.50 236 LEU A CA 1
ATOM 1961 C C . LEU A 1 236 ? 7.015 13.276 -9.667 1.00 89.50 236 LEU A C 1
ATOM 1963 O O . LEU A 1 236 ? 7.302 14.332 -9.107 1.00 89.50 236 LEU A O 1
ATOM 1967 N N . PHE A 1 237 ? 7.935 12.368 -10.015 1.00 91.00 237 PHE A N 1
ATOM 1968 C CA . PHE A 1 237 ? 9.362 12.602 -9.806 1.00 91.00 237 PHE A CA 1
ATOM 1969 C C . PHE A 1 237 ? 9.805 13.883 -10.512 1.00 91.00 237 PHE A C 1
ATOM 1971 O O . PHE A 1 237 ? 10.390 14.750 -9.871 1.00 91.00 237 PHE A O 1
ATOM 1978 N N . TYR A 1 238 ? 9.478 14.042 -11.796 1.00 86.56 238 TYR A N 1
ATOM 1979 C CA . TYR A 1 238 ? 9.907 15.203 -12.576 1.00 86.56 238 TYR A CA 1
ATOM 1980 C C . TYR A 1 238 ? 9.279 16.512 -12.095 1.00 86.56 238 TYR A C 1
ATOM 1982 O O . TYR A 1 238 ? 9.986 17.508 -11.956 1.00 86.56 238 TYR A O 1
ATOM 1990 N N . LEU A 1 239 ? 7.978 16.506 -11.791 1.00 86.19 239 LEU A N 1
ATOM 1991 C CA . LEU A 1 239 ? 7.277 17.686 -11.271 1.00 86.19 239 LEU A CA 1
ATOM 1992 C C . LEU A 1 239 ? 7.851 18.144 -9.925 1.00 86.19 239 LEU A C 1
ATOM 1994 O O . LEU A 1 239 ? 7.977 19.340 -9.659 1.00 86.19 239 LEU A O 1
ATOM 1998 N N . ILE A 1 240 ? 8.190 17.189 -9.062 1.00 89.44 240 ILE A N 1
ATOM 1999 C CA . ILE A 1 240 ? 8.760 17.480 -7.751 1.00 89.44 240 ILE A CA 1
ATOM 2000 C C . ILE A 1 240 ? 10.229 17.899 -7.901 1.00 89.44 240 ILE A C 1
ATOM 2002 O O . ILE A 1 240 ? 10.629 18.898 -7.316 1.00 89.44 240 ILE A O 1
ATOM 2006 N N . ASP A 1 241 ? 11.027 17.218 -8.723 1.00 88.94 241 ASP A N 1
ATOM 2007 C CA . ASP A 1 241 ? 12.422 17.590 -8.994 1.00 88.94 241 ASP A CA 1
ATOM 2008 C C . ASP A 1 241 ? 12.535 19.018 -9.555 1.00 88.94 241 ASP A C 1
ATOM 2010 O O . ASP A 1 241 ? 13.409 19.766 -9.123 1.00 88.94 241 ASP A O 1
ATOM 2014 N N . GLU A 1 242 ? 11.615 19.432 -10.437 1.00 85.56 242 GLU A N 1
ATOM 2015 C CA . GLU A 1 242 ? 11.515 20.813 -10.936 1.00 85.56 242 GLU A CA 1
ATOM 2016 C C . GLU A 1 242 ? 11.257 21.807 -9.792 1.00 85.56 242 GLU A C 1
ATOM 2018 O O . GLU A 1 242 ? 11.995 22.781 -9.646 1.00 85.56 242 GLU A O 1
ATOM 2023 N N . ARG A 1 243 ? 10.272 21.532 -8.922 1.00 85.44 243 ARG A N 1
ATOM 2024 C CA . ARG A 1 243 ? 9.974 22.364 -7.739 1.00 85.44 243 ARG A CA 1
ATOM 2025 C C . ARG A 1 243 ? 11.177 22.512 -6.803 1.00 85.44 243 ARG A C 1
ATOM 2027 O O . ARG A 1 243 ? 11.339 23.559 -6.183 1.00 85.44 243 ARG A O 1
ATOM 2034 N N . PHE A 1 244 ? 11.985 21.465 -6.662 1.00 84.94 244 PHE A N 1
ATOM 2035 C CA . PHE A 1 244 ? 13.163 21.453 -5.793 1.00 84.94 244 PHE A CA 1
ATOM 2036 C C . PHE A 1 244 ? 14.474 21.742 -6.548 1.00 84.94 244 PHE A C 1
ATOM 2038 O O . PHE A 1 244 ? 15.552 21.504 -5.997 1.00 84.94 244 PHE A O 1
ATOM 2045 N N . GLU A 1 245 ? 14.400 22.279 -7.770 1.00 85.94 245 GLU A N 1
ATOM 2046 C CA . GLU A 1 245 ? 15.541 22.721 -8.587 1.00 85.94 245 GLU A CA 1
ATOM 2047 C C . GLU A 1 245 ? 16.617 21.633 -8.792 1.00 85.94 245 GLU A C 1
ATOM 2049 O O . GLU A 1 245 ? 17.820 21.874 -8.684 1.00 85.94 245 GLU A O 1
ATOM 2054 N N . GLY A 1 246 ? 16.200 20.390 -9.054 1.00 84.25 246 GLY A N 1
ATOM 2055 C CA . GLY A 1 246 ? 17.109 19.270 -9.336 1.00 84.25 246 GLY A CA 1
ATOM 2056 C C . GLY A 1 246 ? 17.728 18.607 -8.097 1.00 84.25 246 GLY A C 1
ATOM 2057 O O . GLY A 1 246 ? 18.518 17.663 -8.219 1.00 84.25 246 GLY A O 1
ATOM 2058 N N . ARG A 1 247 ? 17.410 19.085 -6.885 1.00 85.75 247 ARG A N 1
ATOM 2059 C CA . ARG A 1 247 ? 17.980 18.549 -5.635 1.00 85.75 247 ARG A CA 1
ATOM 2060 C C . ARG A 1 247 ? 17.510 17.133 -5.327 1.00 85.75 247 ARG A C 1
ATOM 2062 O O . ARG A 1 247 ? 18.301 16.347 -4.806 1.00 85.75 247 ARG A O 1
ATOM 2069 N N . LEU A 1 248 ? 16.267 16.791 -5.672 1.00 89.38 248 LEU A N 1
ATOM 2070 C CA . LEU A 1 248 ? 15.747 15.434 -5.511 1.00 89.38 248 LEU A CA 1
ATOM 2071 C C . LEU A 1 248 ? 16.578 14.452 -6.345 1.00 89.38 248 LEU A C 1
ATOM 2073 O O . LEU A 1 248 ? 17.113 13.485 -5.803 1.00 89.38 248 LEU A O 1
ATOM 2077 N N . ARG A 1 249 ? 16.762 14.738 -7.639 1.00 90.50 249 ARG A N 1
ATOM 2078 C CA . ARG A 1 249 ? 17.600 13.937 -8.540 1.00 90.50 249 ARG A CA 1
ATOM 2079 C C . ARG A 1 249 ? 19.022 13.793 -8.020 1.00 90.50 249 ARG A C 1
ATOM 2081 O O . ARG A 1 249 ? 19.535 12.677 -7.964 1.00 90.50 249 ARG A O 1
ATOM 2088 N N . LYS A 1 250 ? 19.647 14.901 -7.612 1.00 88.62 250 LYS A N 1
ATOM 2089 C CA . LYS A 1 250 ? 20.991 14.886 -7.022 1.00 88.62 250 LYS A CA 1
ATOM 2090 C C . LYS A 1 250 ? 21.053 13.951 -5.807 1.00 88.62 250 LYS A C 1
ATOM 2092 O O . LYS A 1 250 ? 21.942 13.108 -5.738 1.00 88.62 250 LYS A O 1
ATOM 2097 N N . GLY A 1 251 ? 20.068 14.039 -4.912 1.00 89.19 251 GLY A N 1
ATOM 2098 C CA . GLY A 1 251 ? 19.959 13.174 -3.738 1.00 89.19 251 GLY A CA 1
ATOM 2099 C C . GLY A 1 251 ? 19.810 11.687 -4.077 1.00 89.19 251 GLY A C 1
ATOM 2100 O O . GLY A 1 251 ? 20.416 10.854 -3.405 1.00 89.19 251 GLY A O 1
ATOM 2101 N N . LEU A 1 252 ? 19.060 11.337 -5.130 1.00 91.81 252 LEU A N 1
ATOM 2102 C CA . LEU A 1 252 ? 18.954 9.946 -5.592 1.00 91.81 252 LEU A CA 1
ATOM 2103 C C . LEU A 1 252 ? 20.281 9.412 -6.144 1.00 91.81 252 LEU A C 1
ATOM 2105 O O . LEU A 1 252 ? 20.656 8.285 -5.829 1.00 91.81 252 LEU A O 1
ATOM 2109 N N . ILE A 1 253 ? 20.997 10.217 -6.934 1.00 91.50 253 ILE A N 1
ATOM 2110 C CA . ILE A 1 253 ? 22.280 9.827 -7.537 1.00 91.50 253 ILE A CA 1
ATOM 2111 C C . ILE A 1 253 ? 23.344 9.633 -6.452 1.00 91.50 253 ILE A C 1
ATOM 2113 O O . ILE A 1 253 ? 23.974 8.580 -6.380 1.00 91.50 253 ILE A O 1
ATOM 2117 N N . GLU A 1 254 ? 23.512 10.616 -5.565 1.00 90.56 254 GLU A N 1
ATOM 2118 C CA . GLU A 1 254 ? 24.482 10.552 -4.462 1.00 90.56 254 GLU A CA 1
ATOM 2119 C C . GLU A 1 254 ? 24.116 9.466 -3.434 1.00 90.56 254 GLU A C 1
ATOM 2121 O O . GLU A 1 254 ? 24.986 8.881 -2.787 1.00 90.56 254 GLU A O 1
ATOM 2126 N N . GLY A 1 255 ? 22.819 9.182 -3.285 1.00 90.94 255 GLY A N 1
ATOM 2127 C CA . GLY A 1 255 ? 22.271 8.196 -2.359 1.00 90.94 255 GLY A CA 1
ATOM 2128 C C . GLY A 1 255 ? 22.098 6.786 -2.926 1.00 90.94 255 GLY A C 1
ATOM 2129 O O . GLY A 1 255 ? 21.605 5.932 -2.187 1.00 90.94 255 GLY A O 1
ATOM 2130 N N . LYS A 1 256 ? 22.485 6.522 -4.184 1.00 93.62 256 LYS A N 1
ATOM 2131 C CA . LYS A 1 256 ? 22.178 5.281 -4.925 1.00 93.62 256 LYS A CA 1
ATOM 2132 C C . LYS A 1 256 ? 22.392 4.009 -4.103 1.00 93.62 256 LYS A C 1
ATOM 2134 O O . LYS A 1 256 ? 21.453 3.243 -3.901 1.00 93.62 256 LYS A O 1
ATOM 2139 N N . GLU A 1 257 ? 23.598 3.811 -3.574 1.00 94.25 257 GLU A N 1
ATOM 2140 C CA . GLU A 1 257 ? 23.947 2.596 -2.819 1.00 94.25 257 GLU A CA 1
ATOM 2141 C C . GLU A 1 257 ? 23.122 2.438 -1.538 1.00 94.25 257 GLU A C 1
ATOM 2143 O O . GLU A 1 257 ? 22.690 1.339 -1.194 1.00 94.25 257 GLU A O 1
ATOM 2148 N N . LYS A 1 258 ? 22.836 3.547 -0.845 1.00 94.69 258 LYS A N 1
ATOM 2149 C CA . LYS A 1 258 ? 22.014 3.521 0.369 1.00 94.69 258 LYS A CA 1
ATOM 2150 C C . LYS A 1 258 ? 20.556 3.198 0.050 1.00 94.69 258 LYS A C 1
ATOM 2152 O O . LYS A 1 258 ? 19.924 2.472 0.809 1.00 94.69 258 LYS A O 1
ATOM 2157 N N . ILE A 1 259 ? 20.032 3.715 -1.062 1.00 94.81 259 ILE A N 1
ATOM 2158 C CA . ILE A 1 259 ? 18.674 3.417 -1.536 1.00 94.81 259 ILE A CA 1
ATOM 2159 C C . ILE A 1 259 ? 18.560 1.940 -1.919 1.00 94.81 259 ILE A C 1
ATOM 2161 O O . ILE A 1 259 ? 17.622 1.271 -1.487 1.00 94.81 259 ILE A O 1
ATOM 2165 N N . LEU A 1 260 ? 19.532 1.407 -2.666 1.00 95.38 260 LEU A N 1
ATOM 2166 C CA . LEU A 1 260 ? 19.572 -0.014 -3.015 1.00 95.38 260 LEU A CA 1
ATOM 2167 C C . LEU A 1 260 ? 19.621 -0.895 -1.763 1.00 95.38 260 LEU A C 1
ATOM 2169 O O . LEU A 1 260 ? 18.831 -1.831 -1.653 1.00 95.38 260 LEU A O 1
ATOM 2173 N N . LEU A 1 261 ? 20.488 -0.574 -0.796 1.00 95.44 261 LEU A N 1
ATOM 2174 C CA . LEU A 1 261 ? 20.544 -1.290 0.479 1.00 95.44 261 LEU A CA 1
ATOM 2175 C C . LEU A 1 261 ? 19.201 -1.234 1.215 1.00 95.44 261 LEU A C 1
ATOM 2177 O O . LEU A 1 261 ? 18.679 -2.275 1.602 1.00 95.44 261 LEU A O 1
ATOM 2181 N N . HIS A 1 262 ? 18.603 -0.047 1.335 1.00 95.19 262 HIS A N 1
ATOM 2182 C CA . HIS A 1 262 ? 17.317 0.122 2.006 1.00 95.19 262 HIS A CA 1
ATOM 2183 C C . HIS A 1 262 ? 16.220 -0.731 1.365 1.00 95.19 262 HIS A C 1
ATOM 2185 O O . HIS A 1 262 ? 15.452 -1.383 2.066 1.00 95.19 262 HIS A O 1
ATOM 2191 N N . ILE A 1 263 ? 16.158 -0.781 0.034 1.00 94.94 263 ILE A N 1
ATOM 2192 C CA . ILE A 1 263 ? 15.166 -1.580 -0.693 1.00 94.94 263 ILE A CA 1
ATOM 2193 C C . ILE A 1 263 ? 15.389 -3.075 -0.468 1.00 94.94 263 ILE A C 1
ATOM 2195 O O . ILE A 1 263 ? 14.419 -3.798 -0.248 1.00 94.94 263 ILE A O 1
ATOM 2199 N N . ARG A 1 264 ? 16.643 -3.538 -0.441 1.00 94.75 264 ARG A N 1
ATOM 2200 C CA . ARG A 1 264 ? 16.968 -4.933 -0.101 1.00 94.75 264 ARG A CA 1
ATOM 2201 C C . ARG A 1 264 ? 16.518 -5.283 1.316 1.00 94.75 264 ARG A C 1
ATOM 2203 O O . ARG A 1 264 ? 15.857 -6.300 1.491 1.00 94.75 264 ARG A O 1
ATOM 2210 N N . GLU A 1 265 ? 16.773 -4.408 2.288 1.00 94.88 265 GLU A N 1
ATOM 2211 C CA . GLU A 1 265 ? 16.292 -4.568 3.668 1.00 94.88 265 GLU A CA 1
ATOM 2212 C C . GLU A 1 265 ? 14.758 -4.586 3.746 1.00 94.88 265 GLU A C 1
ATOM 2214 O O . GLU A 1 265 ? 14.183 -5.336 4.536 1.00 94.88 265 GLU A O 1
ATOM 2219 N N . ARG A 1 266 ? 14.067 -3.779 2.924 1.00 94.62 266 ARG A N 1
ATOM 2220 C CA . ARG A 1 266 ? 12.599 -3.822 2.834 1.00 94.62 266 ARG A CA 1
ATOM 2221 C C . ARG A 1 266 ? 12.116 -5.156 2.277 1.00 94.62 266 ARG A C 1
ATOM 2223 O O . ARG A 1 266 ? 11.198 -5.732 2.849 1.00 94.62 266 ARG A O 1
ATOM 2230 N N . VAL A 1 267 ? 12.735 -5.653 1.205 1.00 94.81 267 VAL A N 1
ATOM 2231 C CA . VAL A 1 267 ? 12.418 -6.964 0.619 1.00 94.81 267 VAL A CA 1
ATOM 2232 C C . VAL A 1 267 ? 12.632 -8.078 1.648 1.00 94.81 267 VAL A C 1
ATOM 2234 O O . VAL A 1 267 ? 11.727 -8.883 1.853 1.00 94.81 267 VAL A O 1
ATOM 2237 N N . ASP A 1 268 ? 13.760 -8.071 2.364 1.00 93.12 268 ASP A N 1
ATOM 2238 C CA . ASP A 1 268 ? 14.054 -9.042 3.427 1.00 93.12 268 ASP A CA 1
ATOM 2239 C C . ASP A 1 268 ? 13.074 -8.969 4.604 1.00 93.12 268 ASP A C 1
ATOM 2241 O O . ASP A 1 268 ? 12.772 -9.984 5.225 1.00 93.12 268 ASP A O 1
ATOM 2245 N N . GLY A 1 269 ? 12.549 -7.781 4.908 1.00 91.50 269 GLY A N 1
ATOM 2246 C CA . GLY A 1 269 ? 11.543 -7.605 5.953 1.00 91.50 269 GLY A CA 1
ATOM 2247 C C . GLY A 1 269 ? 10.111 -7.963 5.539 1.00 91.50 269 GLY A C 1
ATOM 2248 O O . GLY A 1 269 ? 9.246 -8.047 6.414 1.00 91.50 269 GLY A O 1
ATOM 2249 N N . LEU A 1 270 ? 9.837 -8.115 4.238 1.00 93.12 270 LEU A N 1
ATOM 2250 C CA . LEU A 1 270 ? 8.492 -8.345 3.700 1.00 93.12 270 LEU A CA 1
ATOM 2251 C C . LEU A 1 270 ? 8.267 -9.779 3.223 1.00 93.12 270 LEU A C 1
ATOM 2253 O O . LEU A 1 270 ? 7.180 -10.305 3.450 1.00 93.12 270 LEU A O 1
ATOM 2257 N N . PHE A 1 271 ? 9.249 -10.382 2.554 1.00 92.38 271 PHE A N 1
ATOM 2258 C CA . PHE A 1 271 ? 9.098 -11.657 1.852 1.00 92.38 271 PHE A CA 1
ATOM 2259 C C . PHE A 1 271 ? 10.039 -12.729 2.413 1.00 92.38 271 PHE A C 1
ATOM 2261 O O . PHE A 1 271 ? 11.038 -12.422 3.059 1.00 92.38 271 PHE A O 1
ATOM 2268 N N . GLU A 1 272 ? 9.733 -13.995 2.132 1.00 85.44 272 GLU A N 1
ATOM 2269 C CA . GLU A 1 272 ? 10.495 -15.176 2.554 1.00 85.44 272 GLU A CA 1
ATOM 2270 C C . GLU A 1 272 ? 10.639 -16.151 1.363 1.00 85.44 272 GLU A C 1
ATOM 2272 O O . GLU A 1 272 ? 9.855 -16.084 0.416 1.00 85.44 272 GLU A O 1
ATOM 2277 N N . GLY A 1 273 ? 11.629 -17.053 1.396 1.00 83.25 273 GLY A N 1
ATOM 2278 C CA . GLY A 1 273 ? 11.844 -18.085 0.363 1.00 83.25 273 GLY A CA 1
ATOM 2279 C C . GLY A 1 273 ? 12.627 -17.633 -0.879 1.00 83.25 273 GLY A C 1
ATOM 2280 O O . GLY A 1 273 ? 13.145 -16.521 -0.927 1.00 83.25 273 GLY A O 1
ATOM 2281 N N . ASP A 1 274 ? 12.728 -18.506 -1.886 1.00 77.81 274 ASP A N 1
ATOM 2282 C CA . ASP A 1 274 ? 13.568 -18.288 -3.081 1.00 77.81 274 ASP A CA 1
ATOM 2283 C C . ASP A 1 274 ? 13.054 -17.150 -3.982 1.00 77.81 274 ASP A C 1
ATOM 2285 O O . ASP A 1 274 ? 13.835 -16.385 -4.553 1.00 77.81 274 ASP A O 1
ATOM 2289 N N . ASP A 1 275 ? 11.732 -16.962 -4.033 1.00 77.38 275 ASP A N 1
ATOM 2290 C CA . ASP A 1 275 ? 11.078 -15.879 -4.781 1.00 77.38 275 ASP A CA 1
ATOM 2291 C C . ASP A 1 275 ? 11.498 -14.479 -4.281 1.00 77.38 275 ASP A C 1
ATOM 2293 O O . ASP A 1 275 ? 11.453 -13.498 -5.029 1.00 77.38 275 ASP A O 1
ATOM 2297 N N . LYS A 1 276 ? 11.963 -14.380 -3.027 1.00 88.31 276 LYS A N 1
ATOM 2298 C CA . LYS A 1 276 ? 12.494 -13.148 -2.430 1.00 88.31 276 LYS A CA 1
ATOM 2299 C C . LYS A 1 276 ? 13.816 -12.723 -3.064 1.00 88.31 276 LYS A C 1
ATOM 2301 O O . LYS A 1 276 ? 13.987 -11.536 -3.338 1.00 88.31 276 LYS A O 1
ATOM 2306 N N . GLU A 1 277 ? 14.759 -13.646 -3.260 1.00 89.00 277 GLU A N 1
ATOM 2307 C CA . GLU A 1 277 ? 16.080 -13.295 -3.802 1.00 89.00 277 GLU A CA 1
ATOM 2308 C C . GLU A 1 277 ? 15.968 -12.888 -5.274 1.00 89.00 277 GLU A C 1
ATOM 2310 O O . GLU A 1 277 ? 16.522 -11.861 -5.666 1.00 89.00 277 GLU A O 1
ATOM 2315 N N . LEU A 1 278 ? 15.128 -13.583 -6.049 1.00 86.06 278 LEU A N 1
ATOM 2316 C CA . LEU A 1 278 ? 14.809 -13.178 -7.419 1.00 86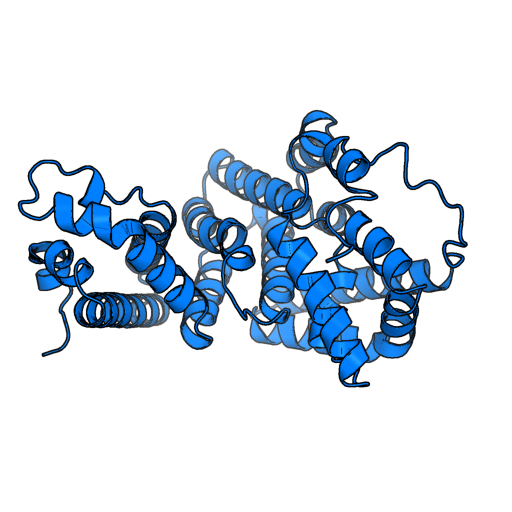.06 278 LEU A CA 1
ATOM 2317 C C . LEU A 1 278 ? 14.198 -11.767 -7.471 1.00 86.06 278 LEU A C 1
ATOM 2319 O O . LEU A 1 278 ? 14.649 -10.918 -8.244 1.00 86.06 278 LEU A O 1
ATOM 2323 N N . LEU A 1 279 ? 13.206 -11.476 -6.617 1.00 85.56 279 LEU A N 1
ATOM 2324 C CA . LEU A 1 279 ? 12.617 -10.137 -6.528 1.00 85.56 279 LEU A CA 1
ATOM 2325 C C . LEU A 1 279 ? 13.671 -9.083 -6.163 1.00 85.56 279 LEU A C 1
ATOM 2327 O O . LEU A 1 279 ? 13.683 -7.997 -6.744 1.00 85.56 279 LEU A O 1
ATOM 2331 N N . LYS A 1 280 ? 14.553 -9.398 -5.209 1.00 91.06 280 LYS A N 1
ATOM 2332 C CA . LYS A 1 280 ? 15.625 -8.513 -4.745 1.00 91.06 280 LYS A CA 1
ATOM 2333 C C . LYS A 1 280 ? 16.587 -8.154 -5.875 1.00 91.06 280 LYS A C 1
ATOM 2335 O O . LYS A 1 280 ? 16.924 -6.976 -6.024 1.00 91.06 280 LYS A O 1
ATOM 2340 N N . GLU A 1 281 ? 17.012 -9.133 -6.667 1.00 89.88 281 GLU A N 1
ATOM 2341 C CA . GLU A 1 281 ? 17.876 -8.922 -7.830 1.00 89.88 281 GLU A CA 1
ATOM 2342 C C . GLU A 1 281 ? 17.176 -8.073 -8.891 1.00 89.88 281 GLU A C 1
ATOM 2344 O O . GLU A 1 281 ? 17.706 -7.037 -9.301 1.00 89.88 281 GLU A O 1
ATOM 2349 N N . MET A 1 282 ? 15.953 -8.455 -9.272 1.00 89.06 282 MET A N 1
ATOM 2350 C CA . MET A 1 282 ? 15.174 -7.746 -10.284 1.00 89.06 282 MET A CA 1
ATOM 2351 C C . MET A 1 282 ? 14.932 -6.286 -9.904 1.00 89.06 282 MET A C 1
ATOM 2353 O O . MET A 1 282 ? 15.201 -5.387 -10.701 1.00 89.06 282 MET A O 1
ATOM 2357 N N . ILE A 1 283 ? 14.452 -6.027 -8.684 1.00 90.44 283 ILE A N 1
ATOM 2358 C CA . ILE A 1 283 ? 14.147 -4.665 -8.249 1.00 90.44 283 ILE A CA 1
ATOM 2359 C C . ILE A 1 283 ? 15.426 -3.835 -8.133 1.00 90.44 283 ILE A C 1
ATOM 2361 O O . ILE A 1 283 ? 15.468 -2.712 -8.635 1.00 90.44 283 ILE A O 1
ATOM 2365 N N . SER A 1 284 ? 16.500 -4.406 -7.572 1.00 91.44 284 SER A N 1
ATOM 2366 C CA . SER A 1 284 ? 17.794 -3.723 -7.461 1.00 91.44 284 SER A CA 1
ATOM 2367 C C . SER A 1 284 ? 18.328 -3.330 -8.836 1.00 91.44 284 SER A C 1
ATOM 2369 O O . SER A 1 284 ? 18.788 -2.203 -9.012 1.00 91.44 284 SER A O 1
ATOM 2371 N N . PHE A 1 285 ? 18.239 -4.235 -9.816 1.00 91.69 285 PHE A N 1
ATOM 2372 C CA . PHE A 1 285 ? 18.642 -3.962 -11.190 1.00 91.69 285 PHE A CA 1
ATOM 2373 C C . PHE A 1 285 ? 17.832 -2.803 -11.780 1.00 91.69 285 PHE A C 1
ATOM 2375 O O . PHE A 1 285 ? 18.420 -1.819 -12.223 1.00 91.69 285 PHE A O 1
ATOM 2382 N N . ARG A 1 286 ? 16.494 -2.861 -11.710 1.00 90.50 286 ARG A N 1
ATOM 2383 C CA . ARG A 1 286 ? 15.612 -1.819 -12.266 1.00 90.50 286 ARG A CA 1
ATOM 2384 C C . ARG A 1 286 ? 15.845 -0.447 -11.641 1.00 90.50 286 ARG A C 1
ATOM 2386 O O . ARG A 1 286 ? 15.916 0.547 -12.358 1.00 90.50 286 ARG A O 1
ATOM 2393 N N . ILE A 1 287 ? 16.001 -0.391 -10.323 1.00 90.56 287 ILE A N 1
ATOM 2394 C CA . ILE A 1 287 ? 16.261 0.860 -9.602 1.00 90.56 287 ILE A CA 1
ATOM 2395 C C . ILE A 1 287 ? 17.644 1.407 -9.945 1.00 90.56 287 ILE A C 1
ATOM 2397 O O . ILE A 1 287 ? 17.780 2.605 -10.184 1.00 90.56 287 ILE A O 1
ATOM 2401 N N . SER A 1 288 ? 18.660 0.542 -10.012 1.00 91.94 288 SER A N 1
ATOM 2402 C CA . SER A 1 288 ? 20.009 0.939 -10.421 1.00 91.94 288 SER A CA 1
ATOM 2403 C C . SER A 1 288 ? 19.999 1.546 -11.825 1.00 91.94 288 SER A C 1
ATOM 2405 O O . SER A 1 288 ? 20.491 2.658 -12.004 1.00 91.94 288 SER A O 1
ATOM 2407 N N . THR A 1 289 ? 19.364 0.868 -12.790 1.00 91.00 289 THR A N 1
ATOM 2408 C CA . THR A 1 289 ? 19.211 1.360 -14.166 1.00 91.00 289 THR A CA 1
ATOM 2409 C C . THR A 1 289 ? 18.502 2.708 -14.207 1.00 91.00 289 THR A C 1
ATOM 2411 O O . THR A 1 289 ? 19.018 3.635 -14.824 1.00 91.00 289 THR A O 1
ATOM 2414 N N . ARG A 1 290 ? 17.380 2.857 -13.492 1.00 89.00 290 ARG A N 1
ATOM 2415 C CA . ARG A 1 290 ? 16.633 4.120 -13.436 1.00 89.00 290 ARG A CA 1
ATOM 2416 C C . ARG A 1 290 ? 17.484 5.266 -12.885 1.00 89.00 290 ARG A C 1
ATOM 2418 O O . ARG A 1 290 ? 17.500 6.350 -13.457 1.00 89.00 290 ARG A O 1
ATOM 2425 N N . ILE A 1 291 ? 18.217 5.048 -11.792 1.00 89.94 291 ILE A N 1
ATOM 2426 C CA . ILE A 1 291 ? 19.097 6.083 -11.222 1.00 89.94 291 ILE A CA 1
ATOM 2427 C C . ILE A 1 291 ? 20.224 6.442 -12.206 1.00 89.94 291 ILE A C 1
ATOM 2429 O O . ILE A 1 291 ? 20.546 7.620 -12.364 1.00 89.94 291 ILE A O 1
ATOM 2433 N N . ASP A 1 292 ? 20.787 5.458 -12.912 1.00 89.94 292 ASP A N 1
ATOM 2434 C CA . ASP A 1 292 ? 21.825 5.694 -13.923 1.00 89.94 292 ASP A CA 1
ATOM 2435 C C . ASP A 1 292 ? 21.295 6.469 -15.140 1.00 89.94 292 ASP A C 1
ATOM 2437 O O . ASP A 1 292 ? 22.005 7.302 -15.707 1.00 89.94 292 ASP A O 1
ATOM 2441 N N . GLU A 1 293 ? 20.048 6.234 -15.545 1.00 88.12 293 GLU A N 1
ATOM 2442 C CA . GLU A 1 293 ? 19.360 7.016 -16.578 1.00 88.12 293 GLU A CA 1
ATOM 2443 C C . GLU A 1 293 ? 19.132 8.460 -16.124 1.00 88.12 293 GLU A C 1
ATOM 2445 O O . GLU A 1 293 ? 19.443 9.401 -16.862 1.00 88.12 293 GLU A O 1
ATOM 2450 N N . LEU A 1 294 ? 18.687 8.657 -14.879 1.00 85.25 294 LEU A N 1
ATOM 2451 C CA . LEU A 1 294 ? 18.533 9.986 -14.286 1.00 85.25 294 LEU A CA 1
ATOM 2452 C C . LEU A 1 294 ? 19.860 10.754 -14.245 1.00 85.25 294 LEU A C 1
ATOM 2454 O O . LEU A 1 294 ? 19.870 11.949 -14.543 1.00 85.25 294 LEU A O 1
ATOM 2458 N N . ALA A 1 295 ? 20.978 10.081 -13.957 1.00 84.31 295 ALA A N 1
ATOM 2459 C CA . ALA A 1 295 ? 22.311 10.686 -13.965 1.00 84.31 295 ALA A CA 1
ATOM 2460 C C . ALA A 1 295 ? 22.770 11.145 -15.360 1.00 84.31 295 ALA A C 1
ATOM 2462 O O . ALA A 1 295 ? 23.527 12.107 -15.477 1.00 84.31 295 ALA A O 1
ATOM 2463 N N . LYS A 1 296 ? 22.305 10.475 -16.421 1.00 82.19 296 LYS A N 1
ATOM 2464 C CA . LYS A 1 296 ? 22.612 10.828 -17.819 1.00 82.19 296 LYS A CA 1
ATOM 2465 C C . LYS A 1 296 ? 21.665 11.888 -18.378 1.00 82.19 296 LYS A C 1
ATOM 2467 O O . LYS A 1 296 ? 22.007 12.578 -19.340 1.00 82.19 296 LYS A O 1
ATOM 2472 N N . SER A 1 297 ? 20.473 12.017 -17.801 1.00 74.31 297 SER A N 1
ATOM 2473 C CA . SER A 1 297 ? 19.494 13.019 -18.209 1.00 74.31 297 SER A CA 1
ATOM 2474 C C . SER A 1 297 ? 19.947 14.426 -17.800 1.00 74.31 297 SER A C 1
ATOM 2476 O O . SER A 1 297 ? 20.345 14.663 -16.657 1.00 74.31 297 SER A O 1
ATOM 2478 N N . LYS A 1 298 ? 19.879 15.395 -18.725 1.00 59.56 298 LYS A N 1
ATOM 2479 C CA . LYS A 1 298 ? 20.149 16.801 -18.383 1.00 59.56 298 LYS A CA 1
ATOM 2480 C C . LYS A 1 298 ? 19.151 17.264 -17.307 1.00 59.56 298 LYS A C 1
ATOM 2482 O O . LYS A 1 298 ? 17.982 16.866 -17.378 1.00 59.56 298 LYS A O 1
ATOM 2487 N N . PRO A 1 299 ? 19.567 18.096 -16.330 1.00 55.25 299 PRO A N 1
ATOM 2488 C CA . PRO A 1 299 ? 18.621 18.789 -15.461 1.00 55.25 299 PRO A CA 1
ATOM 2489 C C . PRO A 1 299 ? 17.602 19.507 -16.342 1.00 55.25 299 PRO A C 1
ATOM 2491 O O . PRO A 1 299 ? 17.986 20.119 -17.345 1.00 55.25 299 PRO A O 1
ATOM 2494 N N . PHE A 1 300 ? 16.315 19.412 -16.012 1.00 52.53 300 PHE A N 1
ATOM 2495 C CA . PHE A 1 300 ? 15.325 20.227 -16.702 1.00 52.53 300 PHE A CA 1
ATOM 2496 C C . PHE A 1 300 ? 15.630 21.685 -16.351 1.00 52.53 300 PHE A C 1
ATOM 2498 O O . PHE A 1 300 ? 15.528 22.089 -15.198 1.00 52.53 300 PHE A O 1
ATOM 2505 N N . GLY A 1 301 ? 16.124 22.440 -17.332 1.00 40.72 301 GLY A N 1
ATOM 2506 C CA . GLY A 1 301 ? 16.339 23.873 -17.180 1.00 40.72 301 GLY A CA 1
ATOM 2507 C C . GLY A 1 301 ? 15.001 24.618 -17.110 1.00 40.72 301 GLY A C 1
ATOM 2508 O O . GLY A 1 301 ? 13.977 24.078 -17.547 1.00 40.72 301 GLY A O 1
ATOM 2509 N N . PRO A 1 302 ? 14.994 25.865 -16.609 1.00 35.12 302 PRO A N 1
ATOM 2510 C CA . PRO A 1 302 ? 13.802 26.703 -16.627 1.00 35.12 302 PRO A CA 1
ATOM 2511 C C . PRO A 1 302 ? 13.317 26.860 -18.077 1.00 35.12 302 PRO A C 1
ATOM 2513 O O . PRO A 1 302 ? 14.028 27.406 -18.919 1.00 35.12 302 PRO A O 1
ATOM 2516 N N . GLY A 1 303 ? 12.130 26.326 -18.382 1.00 38.84 303 GLY A N 1
ATOM 2517 C CA . GLY A 1 303 ? 11.531 26.369 -19.723 1.00 38.84 303 GLY A CA 1
ATOM 2518 C C . GLY A 1 303 ? 11.151 25.018 -20.338 1.00 38.84 303 GLY A C 1
ATOM 2519 O O . GLY A 1 303 ? 10.626 25.000 -21.451 1.00 38.84 303 GLY A O 1
ATOM 2520 N N . TYR A 1 304 ? 11.357 23.888 -19.652 1.00 37.28 304 TYR A N 1
ATOM 2521 C CA . TYR A 1 304 ? 10.836 22.611 -20.145 1.00 37.28 304 TYR A CA 1
ATOM 2522 C C . TYR A 1 304 ? 9.308 22.545 -19.990 1.00 37.28 304 TYR A C 1
ATOM 2524 O O . TYR A 1 304 ? 8.741 22.556 -18.897 1.00 37.28 304 TYR A O 1
ATOM 2532 N N . SER A 1 305 ? 8.609 22.493 -21.121 1.00 37.66 305 SER A N 1
ATOM 2533 C CA . SER A 1 305 ? 7.174 22.245 -21.153 1.00 37.66 305 SER A CA 1
ATOM 2534 C C . SER A 1 305 ? 6.915 20.763 -20.886 1.00 37.66 305 SER A C 1
ATOM 2536 O O . SER A 1 305 ? 7.010 19.947 -21.796 1.00 37.66 305 SER A O 1
ATOM 2538 N N . VAL A 1 306 ? 6.493 20.421 -19.666 1.00 43.94 306 VAL A N 1
ATOM 2539 C CA . VAL A 1 306 ? 5.875 19.115 -19.336 1.00 43.94 306 VAL A CA 1
ATOM 2540 C C . VAL A 1 306 ? 4.555 18.897 -20.123 1.00 43.94 306 VAL A C 1
ATOM 2542 O O . VAL A 1 306 ? 3.919 17.847 -20.061 1.00 43.94 306 VAL A O 1
ATOM 2545 N N . ALA A 1 307 ? 4.100 19.887 -20.900 1.00 44.47 307 ALA A N 1
ATOM 2546 C CA . ALA A 1 307 ? 2.847 19.826 -21.636 1.00 44.47 307 ALA A CA 1
ATOM 2547 C C . ALA A 1 307 ? 3.011 19.140 -23.001 1.00 44.47 307 ALA A C 1
ATOM 2549 O O . ALA A 1 307 ? 3.413 19.761 -23.985 1.00 44.47 307 ALA A O 1
ATOM 2550 N N . LYS A 1 308 ? 2.634 17.859 -23.018 1.00 37.50 308 LYS A N 1
ATOM 2551 C CA . LYS A 1 308 ? 1.709 17.250 -23.997 1.00 37.50 308 LYS A CA 1
ATOM 2552 C C . LYS A 1 308 ? 1.049 15.972 -23.455 1.00 37.50 308 LYS A C 1
ATOM 2554 O O . LYS A 1 308 ? 0.003 15.593 -23.962 1.00 37.50 308 LYS A O 1
ATOM 2559 N N . GLU A 1 309 ? 1.593 15.379 -22.387 1.00 37.72 309 GLU A N 1
ATOM 2560 C CA . GLU A 1 309 ? 1.096 14.109 -21.820 1.00 37.72 309 GLU A CA 1
ATOM 2561 C C . GLU A 1 309 ? 0.494 14.223 -20.407 1.00 37.72 309 GLU A C 1
ATOM 2563 O O . GLU A 1 309 ? -0.099 13.269 -19.912 1.00 37.72 309 GLU A O 1
ATOM 2568 N N . LEU A 1 310 ? 0.578 15.392 -19.760 1.00 44.09 310 LEU A N 1
ATOM 2569 C CA . LEU A 1 310 ? -0.094 15.626 -18.478 1.00 44.09 310 LEU A CA 1
ATOM 2570 C C . LEU A 1 310 ? -1.623 15.531 -18.642 1.00 44.09 310 LEU A C 1
ATOM 2572 O O . LEU A 1 310 ? -2.178 16.269 -19.464 1.00 44.09 310 LEU A O 1
ATOM 2576 N N . PRO A 1 311 ? -2.329 14.740 -17.813 1.00 42.81 311 PRO A N 1
ATOM 2577 C CA . PRO A 1 311 ? -3.775 14.835 -17.689 1.00 42.81 311 PRO A CA 1
ATOM 2578 C C . PRO A 1 311 ? -4.173 16.287 -17.401 1.00 42.81 311 PRO A C 1
ATOM 2580 O O . PRO A 1 311 ? -3.590 16.944 -16.534 1.00 42.81 311 PRO A O 1
ATOM 2583 N N . PHE A 1 312 ? -5.186 16.780 -18.115 1.00 39.72 312 PHE A N 1
ATOM 2584 C CA . PHE A 1 312 ? -5.669 18.171 -18.117 1.00 39.72 312 PHE A CA 1
ATOM 2585 C C . PHE A 1 312 ? -5.865 18.776 -16.702 1.00 39.72 312 PHE A C 1
ATOM 2587 O O . PHE A 1 312 ? -5.750 19.983 -16.499 1.00 39.72 312 PHE A O 1
ATOM 2594 N N . GLN A 1 313 ? -6.097 17.936 -15.686 1.00 42.91 313 GLN A N 1
ATOM 2595 C CA . GLN A 1 313 ? -6.266 18.339 -14.286 1.00 42.91 313 GLN A CA 1
ATOM 2596 C C . GLN A 1 313 ? -4.971 18.789 -13.578 1.00 42.91 313 GLN A C 1
ATOM 2598 O O . GLN A 1 313 ? -5.050 19.648 -12.702 1.00 42.91 313 GLN A O 1
ATOM 2603 N N . PHE A 1 314 ? -3.790 18.287 -13.960 1.00 39.31 314 PHE A N 1
ATOM 2604 C CA . PHE A 1 314 ? -2.506 18.777 -13.424 1.00 39.31 314 PHE A CA 1
ATOM 2605 C C . PHE A 1 314 ? -2.019 20.037 -14.150 1.00 39.31 314 PHE A C 1
ATOM 2607 O O . PHE A 1 314 ? -1.337 20.868 -13.552 1.00 39.31 314 PHE A O 1
ATOM 2614 N N . GLN A 1 315 ? -2.419 20.226 -15.412 1.00 38.62 315 GLN A N 1
ATOM 2615 C CA . GLN A 1 315 ? -2.142 21.459 -16.157 1.00 38.62 315 GLN A CA 1
ATOM 2616 C C . GLN A 1 315 ? -2.915 22.656 -15.578 1.00 38.62 315 GLN A C 1
ATOM 2618 O O . GLN A 1 315 ? -2.348 23.737 -15.444 1.00 38.62 315 GLN A O 1
ATOM 2623 N N . ASN A 1 316 ? -4.157 22.448 -15.127 1.00 38.94 316 ASN A N 1
ATOM 2624 C CA . ASN A 1 316 ? -4.964 23.496 -14.487 1.00 38.94 316 ASN A CA 1
ATOM 2625 C C . ASN A 1 316 ? -4.585 23.782 -13.020 1.00 38.94 316 ASN A C 1
ATOM 2627 O O . ASN A 1 316 ? -5.076 24.746 -12.444 1.00 38.94 316 ASN A O 1
ATOM 2631 N N . GLN A 1 317 ? -3.693 22.994 -12.407 1.00 41.59 317 GLN A N 1
ATOM 2632 C CA . GLN A 1 317 ? -3.158 23.266 -11.062 1.00 41.59 317 GLN A CA 1
ATOM 2633 C C . GLN A 1 317 ? -1.775 23.925 -11.078 1.00 41.59 317 GLN A C 1
ATOM 2635 O O . GLN A 1 317 ? -1.181 24.121 -10.018 1.00 41.59 317 GLN A O 1
ATOM 2640 N N . ARG A 1 318 ? -1.258 24.304 -12.254 1.00 37.72 318 ARG A N 1
ATOM 2641 C CA . ARG A 1 318 ? 0.122 24.777 -12.392 1.00 37.72 318 ARG A CA 1
ATOM 2642 C C . ARG A 1 318 ? 0.421 26.112 -11.690 1.00 37.72 318 ARG A C 1
ATOM 2644 O O . ARG A 1 318 ? 1.594 26.451 -11.631 1.00 37.72 318 ARG A O 1
ATOM 2651 N N . ILE A 1 319 ? -0.551 26.880 -11.166 1.00 38.44 319 ILE A N 1
ATOM 2652 C CA . ILE A 1 319 ? -0.254 28.233 -10.634 1.00 38.44 319 ILE A CA 1
ATOM 2653 C C . ILE A 1 319 ? -0.970 28.641 -9.323 1.00 38.44 319 ILE A C 1
ATOM 2655 O O . ILE A 1 319 ? -0.394 29.448 -8.598 1.00 38.44 319 ILE A O 1
ATOM 2659 N N . GLU A 1 320 ? -2.127 28.094 -8.927 1.00 36.06 320 GLU A N 1
ATOM 2660 C CA . GLU A 1 320 ? -2.907 28.743 -7.840 1.00 36.06 320 GLU A CA 1
ATOM 2661 C C . GLU A 1 320 ? -2.923 28.060 -6.459 1.00 36.06 320 GLU A C 1
ATOM 2663 O O . GLU A 1 320 ? -3.184 28.741 -5.482 1.00 36.06 320 GLU A O 1
ATOM 2668 N N . ASN A 1 321 ? -2.576 26.773 -6.309 1.00 36.50 321 ASN A N 1
ATOM 2669 C CA . ASN A 1 321 ? -2.725 26.067 -5.013 1.00 36.50 321 ASN A CA 1
ATOM 2670 C C . ASN A 1 321 ? -1.421 25.501 -4.416 1.00 36.50 321 ASN A C 1
ATOM 2672 O O . ASN A 1 321 ? -1.458 24.611 -3.568 1.00 36.50 321 ASN A O 1
ATOM 2676 N N . LEU A 1 322 ? -0.262 25.976 -4.877 1.00 39.88 322 LEU A N 1
ATOM 2677 C CA . LEU A 1 322 ? 1.055 25.614 -4.324 1.00 39.88 322 LEU A CA 1
ATOM 2678 C C . LEU A 1 322 ? 1.818 26.832 -3.773 1.00 39.88 322 LEU A C 1
ATOM 2680 O O . LEU A 1 322 ? 3.020 26.732 -3.538 1.00 39.88 322 LEU A O 1
ATOM 2684 N N . LYS A 1 323 ? 1.130 27.970 -3.601 1.00 31.72 323 LYS A N 1
ATOM 2685 C CA . LYS A 1 323 ? 1.697 29.231 -3.100 1.00 31.72 323 LYS A CA 1
ATOM 2686 C C . LYS A 1 323 ? 1.290 29.613 -1.672 1.00 31.72 323 LYS A C 1
ATOM 2688 O O . LYS A 1 323 ? 1.787 30.635 -1.212 1.00 31.72 323 LYS A O 1
ATOM 2693 N N . ASP A 1 324 ? 0.517 28.781 -0.977 1.00 35.16 324 ASP A N 1
ATOM 2694 C CA . ASP A 1 324 ? 0.169 29.001 0.435 1.00 35.16 324 ASP A CA 1
ATOM 2695 C C . ASP A 1 324 ? 0.783 27.936 1.353 1.00 35.16 324 ASP A C 1
ATOM 2697 O O . ASP A 1 324 ? 0.577 26.722 1.092 1.00 35.16 324 ASP A O 1
#

Foldseek 3Di:
DQDDPVNCVVCLLVLLLDPNSLVSVLVNLLVQLVVCLVVVVLVSVLVSLVVLVCLLVVNDVSQVPPPDPCNVSCVVCSVVSNLSSLVSCLDPSNVLSLLQSLQPAQALQSNQSSLVCCLPRVLVRPPRFLLSLLLNVLSLLLCQLCLVSRDDDPVSSVVSLLVSLLSLQQLQQLVVSLLSHPDPVSNCCSPDPCSLQVRHHDPSNLVVLLVLVVVCVVVVHDDLSSLLSLLRHDPSVLVSCVVVQNVSLVSCLVCVVVSLVVSLVSLVSRHDDPSSVVSSVSVNVSSNVSNVVSVVDDRPDPPDPPPDRDRPVVVVVPPDPPPD